Protein AF-A0A849QNK0-F1 (afdb_monomer)

pLDDT: mean 92.71, std 9.9, range [47.66, 98.88]

Nearest PDB structures (foldseek):
  3e7d-assembly1_A  TM=9.222E-01  e=6.771E-10  Brucella abortus
  4au1-assembly1_A  TM=9.101E-01  e=1.021E-09  Rhodobacter capsulatus SB 1003
  5n0g-assembly1_A-2  TM=9.129E-01  e=1.370E-09  Rhodobacter capsulatus SB 1003
  1f2v-assembly1_A  TM=9.068E-01  e=2.323E-09  Pseudomonas denitrificans (nom. rej.)
  1v9c-assembly1_B  TM=8.815E-01  e=4.431E-09  Thermus thermophilus

Sequence (193 aa):
MTTENTESKSLDELGNLVQFTTEIDLELVKACKDLGAHTQEAKAISMTSRNIARRIVGDDTLEDRVRQRCMIATGDPEVAKIMRFNNNPIDAGLEAIKNGAPIFVDINMVKVGISKKGHNCDVICVLDEDAGAKIAHEYGITRTSAGFLACRDRLDGAIIAIGNAPSAALTVCRLIEHGVRPALIVGTPVGFV

Foldseek 3Di:
DPPPPPVVVVVVVVVVVDDQPDDQDPVQQVVAPDPPQDDSSSSRVVSVLLVVLCVLQNDPDPLSVVLSVVCSVVVHSVSSVPDDDPDPQVVLVVVLQVVQAAEEELDVVVQVVDDPPPGNHHYHYLLVQPVVCPQCVVVVHDSSLSSCVSCLVRQAQHEYEYAADPSNVVSVVVSVVVPHHYSHYHDHHDDPD

Solvent-accessible surface area (backbone atoms only — not comparable to full-atom values): 10971 Å² total; per-residue (Å²): 143,74,73,76,68,61,60,54,56,53,52,59,60,46,52,80,72,64,71,84,92,65,80,75,47,66,66,43,34,72,69,47,80,57,94,83,42,85,47,64,60,47,15,17,52,54,37,52,53,48,54,53,31,34,73,76,67,41,74,89,47,76,64,32,56,50,31,34,51,52,18,65,76,70,75,37,74,65,56,43,72,71,63,83,84,66,89,62,44,65,62,38,38,52,52,29,45,75,72,37,32,44,33,41,19,49,42,63,72,56,47,72,66,56,72,72,77,93,54,77,44,51,73,43,40,25,47,71,68,36,68,80,38,56,60,12,63,76,70,74,48,54,52,41,33,29,5,48,63,67,43,49,94,66,37,58,48,12,35,39,40,31,63,51,49,50,65,33,54,57,43,51,51,53,42,39,78,73,67,47,49,53,45,28,74,46,82,56,46,58,76,95,113

Radius of gyration: 21.37 Å; Cα contacts (8 Å, |Δi|>4): 257; chains: 1; bounding box: 44×57×56 Å

Secondary structure (DSSP, 8-state):
--SHHHHHHHHHHHHTT---SS---HHHHHH---TT--SHHHHHHHHHHHHHHHHHH-SSSHHHHHHHHHHHHHT-THHHHH----SSHHHHHHHHHHTT--EEESSHHHHHHS--TT----EEEGGGTTTT-HHHHHHT--HHHHHHHHTGGG-TT-EEEESS-HHHHHHHHHHHHTT---SEEEE------

Structure (mmCIF, N/CA/C/O backbone):
data_AF-A0A849QNK0-F1
#
_entry.id   AF-A0A849QNK0-F1
#
loop_
_atom_site.group_PDB
_atom_site.id
_atom_site.type_symbol
_atom_site.label_atom_id
_atom_site.label_alt_id
_atom_site.label_comp_id
_atom_site.label_asym_id
_atom_site.label_entity_id
_atom_site.label_seq_id
_atom_site.pdbx_PDB_ins_code
_atom_site.Cartn_x
_atom_site.Cartn_y
_atom_site.Cartn_z
_atom_site.occupancy
_atom_site.B_iso_or_equiv
_atom_site.auth_seq_id
_atom_site.auth_comp_id
_atom_site.auth_asym_id
_atom_site.auth_atom_id
_atom_site.pdbx_PDB_model_num
ATOM 1 N N . MET A 1 1 ? 8.428 40.713 -30.992 1.00 47.66 1 MET A N 1
ATOM 2 C CA . MET A 1 1 ? 9.300 39.687 -31.603 1.00 47.66 1 MET A CA 1
ATOM 3 C C . MET A 1 1 ? 10.620 39.648 -30.837 1.00 47.66 1 MET A C 1
ATOM 5 O O . MET A 1 1 ? 11.528 40.360 -31.228 1.00 47.66 1 MET A O 1
ATOM 9 N N . THR A 1 2 ? 10.712 38.900 -29.730 1.00 50.97 2 THR A N 1
ATOM 10 C CA . THR A 1 2 ? 11.991 38.647 -29.009 1.00 50.97 2 THR A CA 1
ATOM 11 C C . THR A 1 2 ? 11.965 37.420 -28.077 1.00 50.97 2 THR A C 1
ATOM 13 O O . THR A 1 2 ? 12.972 37.136 -27.441 1.00 50.97 2 THR A O 1
ATOM 16 N N . THR A 1 3 ? 10.871 36.657 -27.979 1.00 54.59 3 THR A N 1
ATOM 17 C CA . THR A 1 3 ? 10.763 35.534 -27.023 1.00 54.59 3 THR A CA 1
ATOM 18 C C . THR A 1 3 ? 11.384 34.221 -27.511 1.00 54.59 3 THR A C 1
ATOM 20 O O . THR A 1 3 ? 11.744 33.393 -26.687 1.00 54.59 3 THR A O 1
ATOM 23 N N . GLU A 1 4 ? 11.581 34.036 -28.818 1.00 53.62 4 GLU A N 1
ATOM 24 C CA . GLU A 1 4 ? 12.046 32.752 -29.380 1.00 53.62 4 GLU A CA 1
ATOM 25 C C . GLU A 1 4 ? 13.551 32.480 -29.192 1.00 53.62 4 GLU A C 1
ATOM 27 O O . GLU A 1 4 ? 13.992 31.344 -29.332 1.00 53.62 4 GLU A O 1
ATOM 32 N N . ASN A 1 5 ? 14.358 33.491 -28.849 1.00 54.22 5 ASN A N 1
ATOM 33 C CA . ASN A 1 5 ? 15.824 33.364 -28.835 1.00 54.22 5 ASN A CA 1
ATOM 34 C C . ASN A 1 5 ? 16.422 33.067 -27.446 1.00 54.22 5 ASN A C 1
ATOM 36 O O . ASN A 1 5 ? 17.617 32.802 -27.326 1.00 54.22 5 ASN A O 1
ATOM 40 N N . THR A 1 6 ? 15.608 33.148 -26.390 1.00 56.12 6 THR A N 1
ATOM 41 C CA . THR A 1 6 ? 16.043 32.910 -25.002 1.00 56.12 6 THR A CA 1
ATOM 42 C C . THR A 1 6 ? 15.796 31.460 -24.572 1.00 56.12 6 THR A C 1
ATOM 44 O O . THR A 1 6 ? 16.593 30.914 -23.817 1.00 56.12 6 THR A O 1
ATOM 47 N N . GLU A 1 7 ? 14.735 30.819 -25.080 1.00 58.16 7 GLU A N 1
ATOM 48 C CA . GLU A 1 7 ? 14.421 29.401 -24.820 1.00 58.16 7 GLU A CA 1
ATOM 49 C C . GLU A 1 7 ? 15.304 28.430 -25.619 1.00 58.16 7 GLU A C 1
ATOM 51 O O . GLU A 1 7 ? 15.651 27.361 -25.125 1.00 58.16 7 GLU A O 1
ATOM 56 N N . SER A 1 8 ? 15.712 28.791 -26.839 1.00 58.50 8 SER A N 1
ATOM 57 C CA . SER A 1 8 ? 16.592 27.943 -27.656 1.00 58.50 8 SER A CA 1
ATOM 58 C C . SER A 1 8 ? 18.009 27.861 -27.079 1.00 58.50 8 SER A C 1
ATOM 60 O O . SER A 1 8 ? 18.572 26.775 -26.976 1.00 58.50 8 SER A O 1
ATOM 62 N N . LYS A 1 9 ? 18.554 28.993 -26.610 1.00 59.47 9 LYS A N 1
ATOM 63 C CA . LYS A 1 9 ? 19.862 29.048 -25.938 1.00 59.47 9 LYS A CA 1
ATOM 64 C C . LYS A 1 9 ? 19.909 28.224 -24.653 1.00 59.47 9 LYS A C 1
ATOM 66 O O . LYS A 1 9 ? 20.925 27.593 -24.384 1.00 59.47 9 LYS A O 1
ATOM 71 N N . SER A 1 10 ? 18.831 28.218 -23.870 1.00 68.62 10 SER A N 1
ATOM 72 C CA . SER A 1 10 ? 18.801 27.480 -22.606 1.00 68.62 10 SER A CA 1
ATOM 73 C C . SER A 1 10 ? 18.719 25.964 -22.812 1.00 68.62 10 SER A C 1
ATOM 75 O O . SER A 1 10 ? 19.318 25.218 -22.043 1.00 68.62 10 SER A O 1
ATOM 77 N N . LEU A 1 11 ? 18.039 25.492 -23.863 1.00 73.00 11 LEU A N 1
ATOM 78 C CA . LEU A 1 11 ? 17.990 24.067 -24.214 1.00 73.00 11 LEU A CA 1
ATOM 79 C C . LEU A 1 11 ? 19.335 23.539 -24.733 1.00 73.00 11 LEU A C 1
ATOM 81 O O . LEU A 1 11 ? 19.738 22.442 -24.347 1.00 73.00 11 LEU A O 1
ATOM 85 N N . ASP A 1 12 ? 20.050 24.322 -25.544 1.00 72.75 12 ASP A N 1
ATOM 86 C CA . ASP A 1 12 ? 21.388 23.955 -26.028 1.00 72.75 12 ASP A CA 1
ATOM 87 C C . ASP A 1 12 ? 22.412 23.880 -24.880 1.00 72.75 12 ASP A C 1
ATOM 89 O O . ASP A 1 12 ? 23.236 22.964 -24.831 1.00 72.75 12 ASP A O 1
ATOM 93 N N . GLU A 1 13 ? 22.336 24.793 -23.905 1.00 76.75 13 GLU A N 1
ATOM 94 C CA . GLU A 1 13 ? 23.173 24.751 -22.697 1.00 76.75 13 GLU A CA 1
ATOM 95 C C . GLU A 1 13 ? 22.859 23.531 -21.815 1.00 76.75 13 GLU A C 1
ATOM 97 O O . GLU A 1 13 ? 23.778 22.903 -21.282 1.00 76.75 13 GLU A O 1
ATOM 102 N N . LEU A 1 14 ? 21.580 23.146 -21.710 1.00 82.38 14 LEU A N 1
ATOM 103 C CA . LEU A 1 14 ? 21.158 21.927 -21.016 1.00 82.38 14 LEU A CA 1
ATOM 104 C C . LEU A 1 14 ? 21.646 20.659 -21.722 1.00 82.38 14 LEU A C 1
ATOM 106 O O . LEU A 1 14 ? 21.995 19.700 -21.040 1.00 82.38 14 LEU A O 1
ATOM 110 N N . GLY A 1 15 ? 21.715 20.646 -23.058 1.00 81.81 15 GLY A N 1
ATOM 111 C CA . GLY A 1 15 ? 22.166 19.492 -23.843 1.00 81.81 15 GLY A CA 1
ATOM 112 C C . GLY A 1 15 ? 23.553 18.982 -23.441 1.00 81.81 15 GLY A C 1
ATOM 113 O O . GLY A 1 15 ? 23.774 17.775 -23.403 1.00 81.81 15 GLY A O 1
ATOM 114 N N . ASN A 1 16 ? 24.451 19.881 -23.030 1.00 82.69 16 ASN A N 1
ATOM 115 C CA . ASN A 1 16 ? 25.789 19.524 -22.541 1.00 82.69 16 ASN A CA 1
ATOM 116 C C . ASN A 1 16 ? 25.779 18.809 -21.177 1.00 82.69 16 ASN A C 1
ATOM 118 O O . ASN A 1 16 ? 26.771 18.187 -20.803 1.00 82.69 16 ASN A O 1
ATOM 122 N N . LEU A 1 17 ? 24.679 18.913 -20.429 1.00 87.38 17 LEU A N 1
ATOM 123 C CA . LEU A 1 17 ? 24.464 18.240 -19.147 1.00 87.38 17 LEU A CA 1
ATOM 124 C C . LEU A 1 17 ? 23.632 16.956 -19.295 1.00 87.38 17 LEU A C 1
ATOM 126 O O . LEU A 1 17 ? 23.511 16.194 -18.336 1.00 87.38 17 LEU A O 1
ATOM 130 N N . VAL A 1 18 ? 23.037 16.713 -20.469 1.00 87.12 18 VAL A N 1
ATOM 131 C CA . VAL A 1 18 ? 22.220 15.524 -20.722 1.00 87.12 18 VAL A CA 1
ATOM 132 C C . VAL A 1 18 ? 23.130 14.347 -21.038 1.00 87.12 18 VAL A C 1
ATOM 134 O O . VAL A 1 18 ? 23.792 14.297 -22.072 1.00 87.12 18 VAL A O 1
ATOM 137 N N . GLN A 1 19 ? 23.106 13.354 -20.158 1.00 88.62 19 GLN A N 1
ATOM 138 C CA . GLN A 1 19 ? 23.772 12.080 -20.364 1.00 88.62 19 GLN A CA 1
ATOM 139 C C . GLN A 1 19 ? 22.799 10.954 -20.030 1.00 88.62 19 GLN A C 1
ATOM 141 O O . GLN A 1 19 ? 22.236 10.923 -18.936 1.00 88.62 19 GLN A O 1
ATOM 146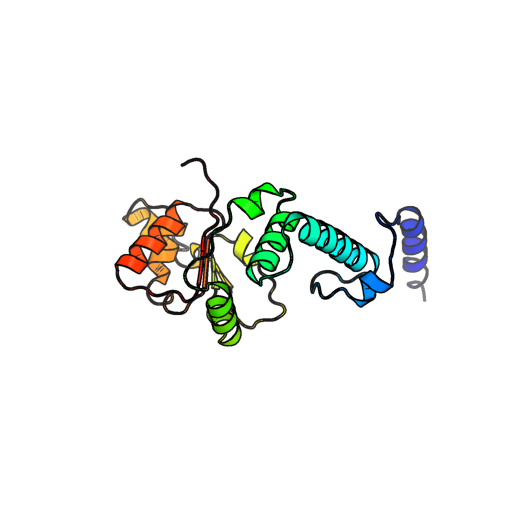 N N . PHE A 1 20 ? 22.629 10.011 -20.958 1.00 89.44 20 PHE A N 1
ATOM 147 C CA . PHE A 1 20 ? 21.896 8.788 -20.660 1.00 89.44 20 PHE A CA 1
ATOM 148 C C . PHE A 1 20 ? 22.663 7.949 -19.634 1.00 89.44 20 PHE A C 1
ATOM 150 O O . PHE A 1 20 ? 23.866 7.720 -19.744 1.00 89.44 20 PHE A O 1
ATOM 157 N N . THR A 1 21 ? 21.932 7.471 -18.641 1.00 90.25 21 THR A N 1
ATOM 158 C CA . THR A 1 21 ? 22.390 6.612 -17.546 1.00 90.25 21 THR A CA 1
ATOM 159 C C . THR A 1 21 ? 22.319 5.126 -17.895 1.00 90.25 21 THR A C 1
ATOM 161 O O . THR A 1 21 ? 22.834 4.286 -17.158 1.00 90.25 21 THR A O 1
ATOM 164 N N . THR A 1 22 ? 21.688 4.782 -19.020 1.00 89.44 22 THR A N 1
ATOM 165 C CA . THR A 1 22 ? 21.589 3.413 -19.524 1.00 89.44 22 THR A CA 1
ATOM 166 C C . THR A 1 22 ? 21.553 3.377 -21.050 1.00 89.44 22 THR A C 1
ATOM 168 O O . THR A 1 22 ? 21.223 4.368 -21.702 1.00 89.44 22 THR A O 1
ATOM 171 N N . GLU A 1 23 ? 21.859 2.217 -21.625 1.00 90.56 23 GLU A N 1
ATOM 172 C CA . GLU A 1 23 ? 21.675 1.975 -23.053 1.00 90.56 23 GLU A CA 1
ATOM 173 C C . GLU A 1 23 ? 20.182 1.875 -23.396 1.00 90.56 23 GLU A C 1
ATOM 175 O O . GLU A 1 23 ? 19.394 1.230 -22.697 1.00 90.56 23 GLU A O 1
ATOM 180 N N . ILE A 1 24 ? 19.781 2.512 -24.498 1.00 92.06 24 ILE A N 1
ATOM 181 C CA . ILE A 1 24 ? 18.390 2.499 -24.954 1.00 92.06 24 ILE A CA 1
ATOM 182 C C . ILE A 1 24 ? 18.179 1.320 -25.903 1.00 92.06 24 ILE A C 1
ATOM 184 O O . ILE A 1 24 ? 18.418 1.413 -27.106 1.00 92.06 24 ILE A O 1
ATOM 188 N N . ASP A 1 25 ? 17.656 0.224 -25.363 1.00 90.75 25 ASP A N 1
ATOM 189 C CA . ASP A 1 25 ? 17.118 -0.877 -26.161 1.00 90.75 25 ASP A CA 1
ATOM 190 C C . ASP A 1 25 ? 15.684 -0.547 -26.615 1.00 90.75 25 ASP A C 1
ATOM 192 O O . ASP A 1 25 ? 14.738 -0.509 -25.819 1.00 90.75 25 ASP A O 1
ATOM 196 N N . LEU A 1 26 ? 15.510 -0.306 -27.916 1.00 91.31 26 LEU A N 1
ATOM 197 C CA . LEU A 1 26 ? 14.223 0.074 -28.502 1.00 91.31 26 LEU A CA 1
ATOM 198 C C . LEU A 1 26 ? 13.155 -1.023 -28.409 1.00 91.31 26 LEU A C 1
ATOM 200 O O . LEU A 1 26 ? 11.966 -0.697 -28.357 1.00 91.31 26 LEU A O 1
ATOM 204 N N . GLU A 1 27 ? 13.536 -2.298 -28.365 1.00 91.25 27 GLU A N 1
ATOM 205 C CA . GLU A 1 27 ? 12.581 -3.393 -28.188 1.00 91.25 27 GLU A CA 1
ATOM 206 C C . GLU A 1 27 ? 12.054 -3.414 -26.750 1.00 91.25 27 GLU A C 1
ATOM 208 O O . GLU A 1 27 ? 10.842 -3.521 -26.533 1.00 91.25 27 GLU A O 1
ATOM 213 N N . LEU A 1 28 ? 12.922 -3.171 -25.760 1.00 88.75 28 LEU A N 1
ATOM 214 C CA . LEU A 1 28 ? 12.482 -2.973 -24.376 1.00 88.75 28 LEU A CA 1
ATOM 215 C C . LEU A 1 28 ? 11.578 -1.744 -24.242 1.00 88.75 28 LEU A C 1
ATOM 217 O O . LEU A 1 28 ? 10.530 -1.814 -23.595 1.00 88.75 28 LEU A O 1
ATOM 221 N N . VAL A 1 29 ? 11.925 -0.630 -24.892 1.00 90.75 29 VAL A N 1
ATOM 222 C CA . VAL A 1 29 ? 11.102 0.590 -24.873 1.00 90.75 29 VAL A CA 1
ATOM 223 C C . VAL A 1 29 ? 9.687 0.321 -25.388 1.00 90.75 29 VAL A C 1
ATOM 225 O O . VAL A 1 29 ? 8.719 0.766 -24.764 1.00 90.75 29 VAL A O 1
ATOM 228 N N . LYS A 1 30 ? 9.549 -0.419 -26.495 1.00 91.69 30 LYS A N 1
ATOM 229 C CA . LYS A 1 30 ? 8.244 -0.794 -27.068 1.00 91.69 30 LYS A CA 1
ATOM 230 C C . LYS A 1 30 ? 7.460 -1.743 -26.159 1.00 91.69 30 LYS A C 1
ATOM 232 O O . LYS A 1 30 ? 6.242 -1.620 -26.061 1.00 91.69 30 LYS A O 1
ATOM 237 N N . ALA A 1 31 ? 8.139 -2.668 -25.482 1.00 90.25 31 ALA A N 1
ATOM 238 C CA . ALA A 1 31 ? 7.506 -3.644 -24.595 1.00 90.25 31 ALA A CA 1
ATOM 239 C C . ALA A 1 31 ? 7.060 -3.062 -23.237 1.00 90.25 31 ALA A C 1
ATOM 241 O O . ALA A 1 31 ? 6.298 -3.705 -22.507 1.00 90.25 31 ALA A O 1
ATOM 242 N N . CYS A 1 32 ? 7.528 -1.865 -22.870 1.00 90.56 32 CYS A N 1
ATOM 243 C CA . CYS A 1 32 ? 7.272 -1.277 -21.560 1.00 90.56 32 CYS A CA 1
ATOM 244 C C . CYS A 1 32 ? 5.802 -0.869 -21.363 1.00 90.56 32 CYS A C 1
ATOM 246 O O . CYS A 1 32 ? 5.254 -0.050 -22.099 1.00 90.56 32 CYS A O 1
ATOM 248 N N . LYS A 1 33 ? 5.183 -1.402 -20.300 1.00 87.62 33 LYS A N 1
ATOM 249 C CA . LYS A 1 33 ? 3.809 -1.084 -19.863 1.00 87.62 33 LYS A CA 1
ATOM 250 C C . LYS A 1 33 ? 3.759 -0.295 -18.547 1.00 87.62 33 LYS A C 1
ATOM 252 O O . LYS A 1 33 ? 2.71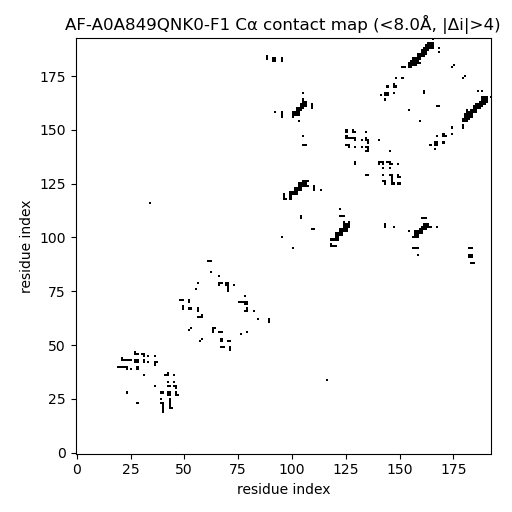1 -0.224 -17.913 1.00 87.62 33 LYS A O 1
ATOM 257 N N . ASP A 1 34 ? 4.891 0.238 -18.090 1.00 86.50 34 ASP A N 1
ATOM 258 C CA . ASP A 1 34 ? 4.942 1.015 -16.852 1.00 86.50 34 ASP A CA 1
ATOM 259 C C . ASP A 1 34 ? 4.299 2.393 -17.058 1.00 86.50 34 ASP A C 1
ATOM 261 O O . ASP A 1 34 ? 4.788 3.211 -17.835 1.00 86.50 34 ASP A O 1
ATOM 265 N N . LEU A 1 35 ? 3.197 2.648 -16.350 1.00 83.56 35 LEU A N 1
ATOM 266 C CA . LEU A 1 35 ? 2.415 3.882 -16.465 1.00 83.56 35 LEU A CA 1
ATOM 267 C C . LEU A 1 35 ? 3.172 5.138 -15.998 1.00 83.56 35 LEU A C 1
ATOM 269 O O . LEU A 1 35 ? 2.730 6.249 -16.309 1.00 83.56 35 LEU A O 1
ATOM 273 N N . GLY A 1 36 ? 4.269 4.974 -15.248 1.00 84.75 36 GLY A N 1
ATOM 274 C CA . GLY A 1 36 ? 5.141 6.064 -14.805 1.00 84.75 36 GLY A CA 1
ATOM 275 C C . GLY A 1 36 ? 6.341 6.331 -15.721 1.00 84.75 36 GLY A C 1
ATOM 276 O O . GLY A 1 36 ? 6.982 7.370 -15.591 1.00 84.75 36 GLY A O 1
ATOM 277 N N . ALA A 1 37 ? 6.656 5.431 -16.660 1.00 90.62 37 ALA A N 1
ATOM 278 C CA . ALA A 1 37 ? 7.812 5.571 -17.545 1.00 90.62 37 ALA A CA 1
ATOM 279 C C . ALA A 1 37 ? 7.436 6.316 -18.839 1.00 90.62 37 ALA A C 1
ATOM 281 O O . ALA A 1 37 ? 6.905 5.735 -19.790 1.00 90.62 37 ALA A O 1
ATOM 282 N N . HIS A 1 38 ? 7.711 7.622 -18.881 1.00 91.06 38 HIS A N 1
ATOM 283 C CA . HIS A 1 38 ? 7.264 8.495 -19.975 1.00 91.06 38 HIS A CA 1
ATOM 284 C C . HIS A 1 38 ? 8.293 8.705 -21.095 1.00 91.06 38 HIS A C 1
ATOM 286 O O . HIS A 1 38 ? 7.898 8.936 -22.237 1.00 91.06 38 HIS A O 1
ATOM 292 N N . THR A 1 39 ? 9.589 8.569 -20.812 1.00 93.88 39 THR A N 1
ATOM 293 C CA . THR A 1 39 ? 10.674 8.752 -21.794 1.00 93.88 39 THR A CA 1
ATOM 294 C C . THR A 1 39 ? 11.226 7.414 -22.289 1.00 93.88 39 THR A C 1
ATOM 296 O O . THR A 1 39 ? 10.968 6.368 -21.690 1.00 93.88 39 THR A O 1
ATOM 299 N N . GLN A 1 40 ? 11.984 7.424 -23.392 1.00 93.88 40 GLN A N 1
ATOM 300 C CA . GLN A 1 40 ? 12.652 6.215 -23.896 1.00 93.88 40 GLN A CA 1
ATOM 301 C C . GLN A 1 40 ? 13.610 5.637 -22.850 1.00 93.88 40 GLN A C 1
ATOM 303 O O . GLN A 1 40 ? 13.509 4.460 -22.520 1.00 93.88 40 GLN A O 1
ATOM 308 N N . GLU A 1 41 ? 14.460 6.478 -22.259 1.00 94.75 41 GLU A N 1
ATOM 309 C CA . GLU A 1 41 ? 15.371 6.059 -21.195 1.00 94.75 41 GLU A CA 1
ATOM 310 C C . GLU A 1 41 ? 14.612 5.495 -19.984 1.00 94.75 41 GLU A C 1
ATOM 312 O O . GLU A 1 41 ? 14.903 4.388 -19.544 1.00 94.75 41 GLU A O 1
ATOM 317 N N . ALA A 1 42 ? 13.567 6.175 -19.493 1.00 93.88 42 ALA A N 1
ATOM 318 C CA . ALA A 1 42 ? 12.787 5.677 -18.356 1.00 93.88 42 ALA A CA 1
ATOM 319 C C . ALA A 1 42 ? 12.138 4.314 -18.647 1.00 93.88 42 ALA A C 1
ATOM 321 O O . ALA A 1 42 ? 12.056 3.452 -17.768 1.00 93.88 42 ALA A O 1
ATOM 322 N N . LYS A 1 43 ? 11.679 4.097 -19.887 1.00 95.56 43 LYS A N 1
ATOM 323 C CA . LYS A 1 43 ? 11.115 2.812 -20.318 1.00 95.56 43 LYS A CA 1
ATOM 324 C C . LYS A 1 43 ? 12.181 1.723 -20.387 1.00 95.56 43 LYS A C 1
ATOM 326 O O . LYS A 1 43 ? 11.908 0.619 -19.917 1.00 95.56 43 LYS A O 1
ATOM 331 N N . ALA A 1 44 ? 13.364 2.038 -20.916 1.00 94.94 44 ALA A N 1
ATOM 332 C CA . ALA A 1 44 ? 14.506 1.131 -20.937 1.00 94.94 44 ALA A CA 1
ATOM 333 C C . ALA A 1 44 ? 14.913 0.739 -19.506 1.00 94.94 44 ALA A C 1
ATOM 335 O O . ALA A 1 44 ? 14.918 -0.446 -19.189 1.00 94.94 44 ALA A O 1
ATOM 336 N N . ILE A 1 45 ? 15.104 1.711 -18.604 1.00 94.12 45 ILE A N 1
ATOM 337 C CA . ILE A 1 45 ? 15.425 1.474 -17.185 1.00 94.12 45 ILE A CA 1
ATOM 338 C C . ILE A 1 45 ? 14.364 0.592 -16.517 1.00 94.12 45 ILE A C 1
ATOM 340 O O . ILE A 1 45 ? 14.697 -0.429 -15.919 1.00 94.12 45 ILE A O 1
ATOM 344 N N . SER A 1 46 ? 13.077 0.943 -16.639 1.00 94.69 46 SER A N 1
ATOM 345 C CA . SER A 1 46 ? 11.979 0.173 -16.030 1.00 94.69 46 SER A CA 1
ATOM 346 C C . SER A 1 46 ? 11.982 -1.286 -16.496 1.00 94.69 46 SER A C 1
ATOM 348 O O . SER A 1 46 ? 11.802 -2.204 -15.692 1.00 94.69 46 SER A O 1
ATOM 350 N N . MET A 1 47 ? 12.216 -1.521 -17.788 1.00 94.62 47 MET A N 1
ATOM 351 C CA . MET A 1 47 ? 12.264 -2.868 -18.350 1.00 94.62 47 MET A CA 1
ATOM 352 C C . MET A 1 47 ? 13.520 -3.636 -17.954 1.00 94.62 47 MET A C 1
ATOM 354 O O . MET A 1 47 ? 13.406 -4.811 -17.608 1.00 94.62 47 MET A O 1
ATOM 358 N N . THR A 1 48 ? 14.683 -2.991 -17.935 1.00 93.81 48 THR A N 1
ATOM 359 C CA . THR A 1 48 ? 15.932 -3.591 -17.455 1.00 93.81 48 THR A CA 1
ATOM 360 C C . THR A 1 48 ? 15.790 -4.029 -15.999 1.00 93.81 48 THR A C 1
ATOM 362 O O . THR A 1 48 ? 16.004 -5.204 -15.691 1.00 93.81 48 THR A O 1
ATOM 365 N N . SER A 1 49 ? 15.311 -3.146 -15.118 1.00 94.38 49 SER A N 1
ATOM 366 C CA . SER A 1 49 ? 15.051 -3.470 -13.710 1.00 94.38 49 SER A CA 1
ATOM 367 C C . SER A 1 49 ? 14.032 -4.601 -13.554 1.00 94.38 49 SER A C 1
ATOM 369 O O . SER A 1 49 ? 14.242 -5.520 -12.765 1.00 94.38 49 SER A O 1
ATOM 371 N N . ARG A 1 50 ? 12.950 -4.596 -14.345 1.00 94.25 50 ARG A N 1
ATOM 372 C CA . ARG A 1 50 ? 11.947 -5.675 -14.340 1.00 94.25 50 ARG A CA 1
ATOM 373 C C . ARG A 1 50 ? 12.535 -7.010 -14.795 1.00 94.25 50 ARG A C 1
ATOM 375 O O . ARG A 1 50 ? 12.225 -8.037 -14.203 1.00 94.25 50 ARG A O 1
ATOM 382 N N . ASN A 1 51 ? 13.392 -7.020 -15.810 1.00 94.88 51 ASN A N 1
ATOM 383 C CA . ASN A 1 51 ? 14.041 -8.242 -16.284 1.00 94.88 51 ASN A CA 1
ATOM 384 C C . ASN A 1 51 ? 15.004 -8.820 -15.239 1.00 94.88 51 ASN A C 1
ATOM 386 O O . ASN A 1 51 ? 15.037 -10.035 -15.056 1.00 94.88 51 ASN A O 1
ATOM 390 N N . ILE A 1 52 ? 15.739 -7.969 -14.518 1.00 95.19 52 ILE A N 1
ATOM 391 C CA . ILE A 1 52 ? 16.555 -8.398 -13.373 1.00 95.19 52 ILE A CA 1
ATOM 392 C C . ILE A 1 52 ? 15.654 -8.990 -12.283 1.00 95.19 52 ILE A C 1
ATOM 394 O O . ILE A 1 52 ? 15.910 -10.096 -11.812 1.00 95.19 52 ILE A O 1
ATOM 398 N N . ALA A 1 53 ? 14.557 -8.310 -11.943 1.00 96.38 53 ALA A N 1
ATOM 399 C CA . ALA A 1 53 ? 13.616 -8.781 -10.934 1.00 96.38 53 ALA A CA 1
ATOM 400 C C . ALA A 1 53 ? 13.019 -10.153 -11.257 1.00 96.38 53 ALA A C 1
ATOM 402 O O . ALA A 1 53 ? 12.992 -11.023 -10.392 1.00 96.38 53 ALA A O 1
ATOM 403 N N . ARG A 1 54 ? 12.623 -10.381 -12.511 1.00 96.38 54 ARG A N 1
ATOM 404 C CA . ARG A 1 54 ? 12.121 -11.677 -12.988 1.00 96.38 54 ARG A CA 1
ATOM 405 C C . ARG A 1 54 ? 13.132 -12.804 -12.838 1.00 96.38 54 ARG A C 1
ATOM 407 O O . ARG A 1 54 ? 12.751 -13.911 -12.489 1.00 96.38 54 ARG A O 1
ATOM 414 N N . ARG A 1 55 ? 14.417 -12.536 -13.084 1.00 97.19 55 ARG A N 1
ATOM 415 C CA . ARG A 1 55 ? 15.478 -13.546 -12.923 1.00 97.19 55 ARG A CA 1
ATOM 416 C C . ARG A 1 55 ? 15.691 -13.939 -11.461 1.00 97.19 55 ARG A C 1
ATOM 418 O O . ARG A 1 55 ? 16.071 -15.073 -11.204 1.00 97.19 55 ARG A O 1
ATOM 425 N N . ILE A 1 56 ? 15.477 -13.009 -10.530 1.00 96.56 56 ILE A N 1
ATOM 426 C CA . ILE A 1 56 ? 15.677 -13.233 -9.091 1.00 96.56 56 ILE A CA 1
ATOM 427 C C . ILE A 1 56 ? 14.442 -13.876 -8.450 1.00 96.56 56 ILE A C 1
ATOM 429 O O . ILE A 1 56 ? 14.577 -14.792 -7.645 1.00 96.56 56 ILE A O 1
ATOM 433 N N . VAL A 1 57 ? 13.249 -13.383 -8.787 1.00 97.06 57 VAL A N 1
ATOM 434 C CA . VAL A 1 57 ? 11.987 -13.759 -8.129 1.00 97.06 57 VAL A CA 1
ATOM 435 C C . VAL A 1 57 ? 11.244 -14.877 -8.872 1.00 97.06 57 VAL A C 1
ATOM 437 O O . VAL A 1 57 ? 10.551 -15.658 -8.232 1.00 97.06 57 VAL A O 1
ATOM 440 N N . GLY A 1 58 ? 11.383 -14.968 -10.197 1.00 96.31 58 GLY A N 1
ATOM 441 C CA . GLY A 1 58 ? 10.461 -15.701 -11.076 1.00 96.31 58 GLY A CA 1
ATOM 442 C C . GLY A 1 58 ? 9.380 -14.784 -11.662 1.00 96.31 58 GLY A C 1
ATOM 443 O O . GLY A 1 58 ? 9.295 -13.615 -11.285 1.00 96.31 58 GLY A O 1
ATOM 444 N N . ASP A 1 59 ? 8.577 -15.284 -12.608 1.00 95.88 59 ASP A N 1
ATOM 445 C CA . ASP A 1 59 ? 7.466 -14.545 -13.254 1.00 95.88 59 ASP A CA 1
ATOM 446 C C . ASP A 1 59 ? 6.249 -15.449 -13.534 1.00 95.88 59 ASP A C 1
ATOM 448 O O . ASP A 1 59 ? 5.491 -15.202 -14.471 1.00 95.88 59 ASP A O 1
ATOM 452 N N . ASP A 1 60 ? 6.081 -16.516 -12.748 1.00 95.38 60 ASP A N 1
ATOM 453 C CA . ASP A 1 60 ? 5.084 -17.559 -13.016 1.00 95.38 60 ASP A CA 1
ATOM 454 C C . ASP A 1 60 ? 3.696 -17.183 -12.483 1.00 95.38 60 ASP A C 1
ATOM 456 O O . ASP A 1 60 ? 2.670 -17.580 -13.040 1.00 95.38 60 ASP A O 1
ATOM 460 N N . THR A 1 61 ? 3.646 -16.394 -11.407 1.00 96.06 61 THR A N 1
ATOM 461 C CA . THR A 1 61 ? 2.403 -16.033 -10.718 1.00 96.06 61 THR A CA 1
ATOM 462 C C . THR A 1 61 ? 2.179 -14.523 -10.652 1.00 96.06 61 THR A C 1
ATOM 464 O O . THR A 1 61 ? 3.096 -13.706 -10.774 1.00 96.06 61 THR A O 1
ATOM 467 N N . LEU A 1 62 ? 0.930 -14.109 -10.406 1.00 95.81 62 LEU A N 1
ATOM 468 C CA . LEU A 1 62 ? 0.639 -12.697 -10.141 1.00 95.81 62 LEU A CA 1
ATOM 469 C C . LEU A 1 62 ? 1.288 -12.206 -8.837 1.00 95.81 62 LEU A C 1
ATOM 471 O O . LEU A 1 62 ? 1.640 -11.030 -8.742 1.00 95.81 62 LEU A O 1
ATOM 475 N N . GLU A 1 63 ? 1.486 -13.092 -7.860 1.00 97.50 63 GLU A N 1
ATOM 476 C CA . GLU A 1 63 ? 2.222 -12.769 -6.637 1.00 97.50 63 GLU A CA 1
ATOM 477 C C . GLU A 1 63 ? 3.689 -12.443 -6.930 1.00 97.50 63 GLU A C 1
ATOM 479 O O . GLU A 1 63 ? 4.227 -11.502 -6.348 1.00 97.50 63 GLU A O 1
ATOM 484 N N . ASP A 1 64 ? 4.324 -13.140 -7.879 1.00 97.19 64 ASP A N 1
ATOM 485 C CA . ASP A 1 64 ? 5.707 -12.848 -8.279 1.00 97.19 64 ASP A CA 1
ATOM 486 C C . ASP A 1 64 ? 5.827 -11.444 -8.851 1.00 97.19 64 ASP A C 1
ATOM 488 O O . ASP A 1 64 ? 6.764 -10.719 -8.529 1.00 97.19 64 ASP A O 1
ATOM 492 N N . ARG A 1 65 ? 4.825 -10.988 -9.604 1.00 95.81 65 ARG A N 1
ATOM 493 C CA . ARG A 1 65 ? 4.787 -9.608 -10.106 1.00 95.81 65 ARG A CA 1
ATOM 494 C C . ARG A 1 65 ? 4.697 -8.579 -8.975 1.00 95.81 65 ARG A C 1
ATOM 496 O O . ARG A 1 65 ? 5.292 -7.505 -9.090 1.00 95.81 65 ARG A O 1
ATOM 503 N N . VAL A 1 66 ? 3.994 -8.892 -7.884 1.00 97.31 66 VAL A N 1
ATOM 504 C CA . VAL A 1 66 ? 3.965 -8.043 -6.679 1.00 97.31 66 VAL A CA 1
ATOM 505 C C . VAL A 1 66 ? 5.322 -8.067 -5.975 1.00 97.31 66 VAL A C 1
ATOM 507 O O . VAL A 1 66 ? 5.881 -7.000 -5.719 1.00 97.31 66 VAL A O 1
ATOM 510 N N . ARG A 1 67 ? 5.901 -9.255 -5.751 1.00 98.06 67 ARG A N 1
ATOM 511 C CA . ARG A 1 67 ? 7.241 -9.429 -5.162 1.00 98.06 67 ARG A CA 1
ATOM 512 C C . ARG A 1 67 ? 8.309 -8.655 -5.936 1.00 98.06 67 ARG A C 1
ATOM 514 O O . ARG A 1 67 ? 9.064 -7.894 -5.337 1.00 98.06 67 ARG A O 1
ATOM 521 N N . GLN A 1 68 ? 8.322 -8.772 -7.265 1.00 97.50 68 GLN A N 1
ATOM 522 C CA . GLN A 1 68 ? 9.207 -8.019 -8.155 1.00 97.50 68 GLN A CA 1
ATOM 523 C C . GLN A 1 68 ? 9.045 -6.504 -7.962 1.00 97.50 68 GLN A C 1
ATOM 525 O O . GLN A 1 68 ? 10.041 -5.791 -7.850 1.00 97.50 68 GLN A O 1
ATOM 530 N N . ARG A 1 69 ? 7.805 -5.988 -7.924 1.00 96.06 69 ARG A N 1
ATOM 531 C CA . ARG A 1 69 ? 7.558 -4.543 -7.779 1.00 96.06 69 ARG A CA 1
ATOM 532 C C . ARG A 1 69 ? 8.029 -4.023 -6.425 1.00 96.06 69 ARG A C 1
ATOM 534 O O . ARG A 1 69 ? 8.632 -2.954 -6.388 1.00 96.06 69 ARG A O 1
ATOM 541 N N . CYS A 1 70 ? 7.780 -4.767 -5.349 1.00 97.00 70 CYS A N 1
ATOM 542 C CA . CYS A 1 70 ? 8.256 -4.419 -4.013 1.00 97.00 70 CYS A CA 1
ATOM 543 C C . CYS A 1 70 ? 9.786 -4.451 -3.941 1.00 97.00 70 CYS A C 1
ATOM 545 O O . CYS A 1 70 ? 10.374 -3.477 -3.490 1.00 97.00 70 CYS A O 1
ATOM 547 N N . MET A 1 71 ? 10.426 -5.490 -4.483 1.00 97.00 71 MET A N 1
ATOM 548 C CA . MET A 1 71 ? 11.886 -5.588 -4.556 1.00 97.00 71 MET A CA 1
ATOM 549 C C . MET A 1 71 ? 12.516 -4.416 -5.321 1.00 97.00 71 MET A C 1
ATOM 551 O O . MET A 1 71 ? 13.503 -3.843 -4.874 1.00 97.00 71 MET A O 1
ATOM 555 N N . ILE A 1 72 ? 11.947 -4.030 -6.469 1.00 96.44 72 ILE A N 1
ATOM 556 C CA . ILE A 1 72 ? 12.430 -2.875 -7.243 1.00 96.44 72 ILE A CA 1
ATOM 557 C C . ILE A 1 72 ? 12.281 -1.579 -6.438 1.00 96.44 72 ILE A C 1
ATOM 559 O O . ILE A 1 72 ? 13.164 -0.730 -6.486 1.00 96.44 72 ILE A O 1
ATOM 563 N N . ALA A 1 73 ? 11.170 -1.419 -5.715 1.00 95.38 73 ALA A N 1
ATOM 564 C CA . ALA A 1 73 ? 10.909 -0.219 -4.928 1.00 95.38 73 ALA A CA 1
ATOM 565 C C . ALA A 1 73 ? 11.851 -0.082 -3.721 1.00 95.38 73 ALA A C 1
ATOM 567 O O . ALA A 1 73 ? 12.190 1.038 -3.350 1.00 95.38 73 ALA A O 1
ATOM 568 N N . THR A 1 74 ? 12.270 -1.195 -3.116 1.00 96.12 74 THR A N 1
ATOM 569 C CA . THR A 1 74 ? 13.177 -1.195 -1.957 1.00 96.12 74 THR A CA 1
ATOM 570 C C . THR A 1 74 ? 14.650 -1.308 -2.339 1.00 96.12 74 THR A C 1
ATOM 572 O O . THR A 1 74 ? 15.508 -0.943 -1.541 1.00 96.12 74 THR A O 1
ATOM 575 N N . GLY A 1 75 ? 14.956 -1.822 -3.532 1.00 96.88 75 GLY A N 1
ATOM 576 C CA . GLY A 1 75 ? 16.315 -2.200 -3.917 1.00 96.88 75 GLY A CA 1
ATOM 577 C C . GLY A 1 75 ? 16.847 -3.428 -3.166 1.00 96.88 75 GLY A C 1
ATOM 578 O O . GLY A 1 75 ? 18.050 -3.670 -3.195 1.00 96.88 75 GLY A O 1
ATOM 579 N N . ASP A 1 76 ? 15.977 -4.197 -2.501 1.00 96.81 76 ASP A N 1
ATOM 580 C CA . ASP A 1 76 ? 16.357 -5.311 -1.625 1.00 96.81 76 ASP A CA 1
ATOM 581 C C . ASP A 1 76 ? 15.665 -6.630 -2.036 1.00 96.81 76 ASP A C 1
ATOM 583 O O . ASP A 1 76 ? 14.451 -6.775 -1.836 1.00 96.81 76 ASP A O 1
ATOM 587 N N . PRO A 1 77 ? 16.416 -7.613 -2.581 1.00 95.50 77 PRO A N 1
ATOM 588 C CA . PRO A 1 77 ? 15.924 -8.955 -2.906 1.00 95.50 77 PRO A CA 1
ATOM 589 C C . PRO A 1 77 ? 15.309 -9.733 -1.742 1.00 95.50 77 PRO A C 1
ATOM 591 O O . PRO A 1 77 ? 14.430 -10.569 -1.972 1.00 95.50 77 PRO A O 1
ATOM 594 N N . GLU A 1 78 ? 15.728 -9.481 -0.502 1.00 96.75 78 GLU A N 1
ATOM 595 C CA . GLU A 1 78 ? 15.216 -10.214 0.659 1.00 96.75 78 GLU A CA 1
ATOM 596 C C . GLU A 1 78 ? 13.742 -9.891 0.931 1.00 96.75 78 GLU A C 1
ATOM 598 O O . GLU A 1 78 ? 12.999 -10.756 1.405 1.00 96.75 78 GLU A O 1
ATOM 603 N N . VAL A 1 79 ? 13.273 -8.703 0.526 1.00 95.88 79 VAL A N 1
ATOM 604 C CA . VAL A 1 79 ? 11.862 -8.307 0.645 1.00 95.88 79 VAL A CA 1
ATOM 605 C C . VAL A 1 79 ? 10.947 -9.316 -0.044 1.00 95.88 79 VAL A C 1
ATOM 607 O O . VAL A 1 79 ? 9.942 -9.717 0.538 1.00 95.88 79 VAL A O 1
ATOM 610 N N . ALA A 1 80 ? 11.311 -9.805 -1.234 1.00 96.31 80 ALA A N 1
ATOM 611 C CA . ALA A 1 80 ? 10.508 -10.785 -1.969 1.00 96.31 80 ALA A CA 1
ATOM 612 C C . ALA A 1 80 ? 10.313 -12.100 -1.190 1.00 96.31 80 ALA A C 1
ATOM 614 O O . ALA A 1 80 ? 9.253 -12.724 -1.286 1.00 96.31 80 ALA A O 1
ATOM 615 N N . LYS A 1 81 ? 11.307 -12.505 -0.387 1.00 95.56 81 LYS A N 1
ATOM 616 C CA . LYS A 1 81 ? 11.306 -13.769 0.369 1.00 95.56 81 LYS A CA 1
ATOM 617 C C . LYS A 1 81 ? 10.444 -13.714 1.628 1.00 95.56 81 LYS A C 1
ATOM 619 O O . LYS A 1 81 ? 9.934 -14.745 2.077 1.00 95.56 81 LYS A O 1
ATOM 624 N N . ILE A 1 82 ? 10.272 -12.529 2.209 1.00 96.38 82 ILE A N 1
ATOM 625 C CA . ILE A 1 82 ? 9.481 -12.342 3.434 1.00 96.38 82 ILE A CA 1
ATOM 626 C C . ILE A 1 82 ? 8.006 -12.041 3.154 1.00 96.38 82 ILE A C 1
ATOM 628 O O . ILE A 1 82 ? 7.190 -12.138 4.068 1.00 96.38 82 ILE A O 1
ATOM 632 N N . MET A 1 83 ? 7.629 -11.741 1.904 1.00 97.44 83 MET A N 1
ATOM 633 C CA . MET A 1 83 ? 6.223 -11.520 1.557 1.00 97.44 83 MET A CA 1
ATOM 634 C C . MET A 1 83 ? 5.398 -12.792 1.765 1.00 97.44 83 MET A C 1
ATOM 636 O O . MET A 1 83 ? 5.824 -13.910 1.451 1.00 97.44 83 MET A O 1
ATOM 640 N N . ARG A 1 84 ? 4.190 -12.615 2.292 1.00 97.69 84 ARG A N 1
ATOM 641 C CA . ARG A 1 84 ? 3.201 -13.674 2.483 1.00 97.69 84 ARG A CA 1
ATOM 642 C C . ARG A 1 84 ? 1.887 -13.221 1.873 1.00 97.69 84 ARG A C 1
ATOM 644 O O . ARG A 1 84 ? 1.482 -12.075 2.045 1.00 97.69 84 ARG A O 1
ATOM 651 N N . PHE A 1 85 ? 1.241 -14.141 1.177 1.00 98.06 85 PHE A N 1
ATOM 652 C CA . PHE A 1 85 ? -0.045 -13.944 0.530 1.00 98.06 85 PHE A CA 1
ATOM 653 C C . PHE A 1 85 ? -0.982 -15.010 1.083 1.00 98.06 85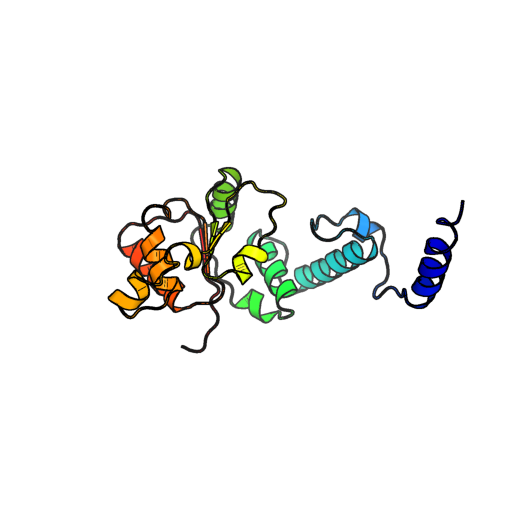 PHE A C 1
ATOM 655 O O . PHE A 1 85 ? -0.578 -16.159 1.259 1.00 98.06 85 PHE A O 1
ATOM 662 N N . ASN A 1 86 ? -2.203 -14.620 1.436 1.00 97.25 86 ASN A N 1
ATOM 663 C CA . ASN A 1 86 ? -3.171 -15.528 2.033 1.00 97.25 86 ASN A CA 1
ATOM 664 C C . ASN A 1 86 ? -4.571 -15.222 1.503 1.00 97.25 86 ASN A C 1
ATOM 666 O O . ASN A 1 86 ? -4.898 -14.054 1.298 1.00 97.25 86 ASN A O 1
ATOM 670 N N . ASN A 1 87 ? -5.390 -16.259 1.324 1.00 95.75 87 ASN A N 1
ATOM 671 C CA . ASN A 1 87 ? -6.772 -16.156 0.840 1.00 95.75 87 ASN A CA 1
ATOM 672 C C . ASN A 1 87 ? -6.921 -15.485 -0.544 1.00 95.75 87 ASN A C 1
ATOM 674 O O . ASN A 1 87 ? -7.841 -14.699 -0.746 1.00 95.75 87 ASN A O 1
ATOM 678 N N . ASN A 1 88 ? -6.031 -15.788 -1.496 1.00 96.56 88 ASN A N 1
ATOM 679 C CA . ASN A 1 88 ? -6.062 -15.260 -2.874 1.00 96.56 88 ASN A CA 1
ATOM 680 C C . ASN A 1 88 ? -6.168 -13.718 -2.943 1.00 96.56 88 ASN A C 1
ATOM 682 O O . ASN A 1 88 ? -7.082 -13.172 -3.569 1.00 96.56 88 ASN A O 1
ATOM 686 N N . PRO A 1 89 ? -5.231 -12.986 -2.314 1.00 97.75 89 PRO A N 1
ATOM 687 C CA . PRO A 1 89 ? -5.371 -11.545 -2.099 1.00 97.75 89 PRO A CA 1
ATOM 688 C C . PRO A 1 89 ? -5.306 -10.743 -3.404 1.00 97.75 89 PRO A C 1
ATOM 690 O O . PRO A 1 89 ? -5.847 -9.642 -3.482 1.00 97.75 89 PRO A O 1
ATOM 693 N N . ILE A 1 90 ? -4.649 -11.283 -4.435 1.00 97.62 90 ILE A N 1
ATOM 694 C CA . ILE A 1 90 ? -4.507 -10.603 -5.721 1.00 97.62 90 ILE A CA 1
ATOM 695 C C . ILE A 1 90 ? -5.861 -10.485 -6.420 1.00 97.62 90 ILE A C 1
ATOM 697 O O . ILE A 1 90 ? -6.248 -9.381 -6.794 1.00 97.62 90 ILE A O 1
ATOM 701 N N . ASP A 1 91 ? -6.597 -11.588 -6.552 1.00 97.69 91 ASP A N 1
ATOM 702 C CA . ASP A 1 91 ? -7.899 -11.584 -7.222 1.00 97.69 91 ASP A CA 1
ATOM 703 C C . ASP A 1 91 ? -8.914 -10.742 -6.444 1.00 97.69 91 ASP A C 1
ATOM 705 O O . ASP A 1 91 ? -9.601 -9.909 -7.035 1.00 97.69 91 ASP A O 1
ATOM 709 N N . ALA A 1 92 ? -8.935 -10.868 -5.112 1.00 98.31 92 ALA A N 1
ATOM 710 C CA . ALA A 1 92 ? -9.789 -10.047 -4.253 1.00 98.31 92 ALA A CA 1
ATOM 711 C C . ALA A 1 92 ? -9.492 -8.543 -4.411 1.00 98.31 92 ALA A C 1
ATOM 713 O O . ALA A 1 92 ? -10.410 -7.732 -4.548 1.00 98.31 92 ALA A O 1
ATOM 714 N N . GLY A 1 93 ? -8.209 -8.169 -4.465 1.00 98.06 93 GLY A N 1
ATOM 715 C CA . GLY A 1 93 ? -7.776 -6.796 -4.712 1.00 98.06 93 GLY A CA 1
ATOM 716 C C . GLY A 1 93 ? -8.164 -6.278 -6.092 1.00 98.06 93 GLY A C 1
ATOM 717 O O . GLY A 1 93 ? -8.655 -5.157 -6.212 1.00 98.06 93 GLY A O 1
ATOM 718 N N . LEU A 1 94 ? -7.972 -7.084 -7.138 1.00 97.12 94 LEU A N 1
ATOM 719 C CA . LEU A 1 94 ? -8.339 -6.712 -8.504 1.00 97.12 94 LEU A CA 1
ATOM 720 C C . LEU A 1 94 ? -9.847 -6.478 -8.635 1.00 97.12 94 LEU A C 1
ATOM 722 O O . LEU A 1 94 ? -10.247 -5.485 -9.239 1.00 97.12 94 LEU A O 1
ATOM 726 N N . GLU A 1 95 ? -10.675 -7.347 -8.055 1.00 98.25 95 GLU A N 1
ATOM 727 C CA . GLU A 1 95 ? -12.130 -7.175 -8.050 1.00 98.25 95 GLU A CA 1
ATOM 728 C C . GLU A 1 95 ? -12.556 -5.935 -7.252 1.00 98.25 95 GLU A C 1
ATOM 730 O O . GLU A 1 95 ? -13.351 -5.133 -7.743 1.00 98.25 95 GLU A O 1
ATOM 735 N N . ALA A 1 96 ? -11.971 -5.699 -6.074 1.00 98.38 96 ALA A N 1
ATOM 736 C CA . ALA A 1 96 ? -12.240 -4.494 -5.289 1.00 98.38 96 ALA A CA 1
ATOM 737 C C . ALA A 1 96 ? -11.877 -3.207 -6.056 1.00 98.38 96 ALA A C 1
ATOM 739 O O . ALA A 1 96 ? -12.663 -2.259 -6.083 1.00 98.38 96 ALA A O 1
ATOM 740 N N . ILE A 1 97 ? -10.732 -3.191 -6.749 1.00 97.81 97 ILE A N 1
ATOM 741 C CA . ILE A 1 97 ? -10.306 -2.056 -7.581 1.00 97.81 97 ILE A CA 1
ATOM 742 C C . ILE A 1 97 ? -11.267 -1.833 -8.755 1.00 97.81 97 ILE A C 1
ATOM 744 O O . ILE A 1 97 ? -11.661 -0.695 -9.016 1.00 97.81 97 ILE A O 1
ATOM 748 N N . LYS A 1 98 ? -11.674 -2.900 -9.459 1.00 97.06 98 LYS A N 1
ATOM 749 C CA . LYS A 1 98 ? -12.644 -2.810 -10.567 1.00 97.06 98 LYS A CA 1
ATOM 750 C C . LYS A 1 98 ? -13.987 -2.246 -10.107 1.00 97.06 98 LYS A C 1
ATOM 752 O O . LYS A 1 98 ? -14.586 -1.453 -10.827 1.00 97.06 98 LYS A O 1
ATOM 757 N N . ASN A 1 99 ? -14.418 -2.617 -8.904 1.00 97.25 99 ASN A N 1
ATOM 758 C CA . ASN A 1 99 ? -15.655 -2.136 -8.294 1.00 97.25 99 ASN A CA 1
ATOM 759 C C . ASN A 1 99 ? -15.533 -0.725 -7.693 1.00 97.25 99 ASN A C 1
ATOM 761 O O . ASN A 1 99 ? -16.513 -0.200 -7.172 1.00 97.25 99 ASN A O 1
ATOM 765 N N . GLY A 1 100 ? -14.352 -0.098 -7.760 1.00 97.62 100 GLY A N 1
ATOM 766 C CA . GLY A 1 100 ? -14.130 1.244 -7.226 1.00 97.62 100 GLY A CA 1
ATOM 767 C C . GLY A 1 100 ? -14.135 1.305 -5.698 1.00 97.62 100 GLY A C 1
ATOM 768 O O . GLY A 1 100 ? -14.437 2.358 -5.143 1.00 97.62 100 GLY A O 1
ATOM 769 N N . ALA A 1 101 ? -13.812 0.200 -5.015 1.00 98.38 101 ALA A N 1
ATOM 770 C CA . ALA A 1 101 ? -13.780 0.154 -3.556 1.00 98.38 101 ALA A CA 1
ATOM 771 C C . ALA A 1 101 ? -12.832 1.227 -2.986 1.00 98.38 101 ALA A C 1
ATOM 773 O O . ALA A 1 101 ? -11.752 1.443 -3.550 1.00 98.38 101 ALA A O 1
ATOM 774 N N . PRO A 1 102 ? -13.190 1.887 -1.871 1.00 98.31 102 PRO A N 1
ATOM 775 C CA . PRO A 1 102 ? -12.310 2.857 -1.235 1.00 98.31 102 PRO A CA 1
ATOM 776 C C . PRO A 1 102 ? -11.035 2.181 -0.715 1.00 98.31 102 PRO A C 1
ATOM 778 O O . PRO A 1 102 ? -11.059 1.046 -0.230 1.00 98.31 102 PRO A O 1
ATOM 781 N N . ILE A 1 103 ? -9.921 2.905 -0.795 1.00 98.69 103 ILE A N 1
ATOM 782 C CA . ILE A 1 103 ? -8.613 2.497 -0.288 1.00 98.69 103 ILE A CA 1
ATOM 783 C C . ILE A 1 103 ? -8.303 3.329 0.957 1.00 98.69 103 ILE A C 1
ATOM 785 O O . ILE A 1 103 ? -8.008 4.520 0.858 1.00 98.69 103 ILE A O 1
ATOM 789 N N . PHE A 1 104 ? -8.343 2.704 2.130 1.00 98.75 104 PHE A N 1
ATOM 790 C CA . PHE A 1 104 ? -7.947 3.328 3.389 1.00 98.75 104 PHE A CA 1
ATOM 791 C C . PHE A 1 104 ? -6.469 3.086 3.658 1.00 98.75 104 PHE A C 1
ATOM 793 O O . PHE A 1 104 ? -5.996 1.950 3.612 1.00 98.75 104 PHE A O 1
ATOM 800 N N . VAL A 1 105 ? -5.743 4.154 3.971 1.00 98.75 105 VAL A N 1
ATOM 801 C CA . VAL A 1 105 ? -4.311 4.100 4.251 1.00 98.75 105 VAL A CA 1
ATOM 802 C C . VAL A 1 105 ? -3.974 4.684 5.610 1.00 98.75 105 VAL A C 1
ATOM 804 O O . VAL A 1 105 ? -4.649 5.585 6.111 1.00 98.75 105 VAL A O 1
ATOM 807 N N . ASP A 1 106 ? -2.901 4.175 6.200 1.00 97.81 106 ASP A N 1
ATOM 808 C CA . ASP A 1 106 ? -2.499 4.509 7.561 1.00 97.81 106 ASP A CA 1
ATOM 809 C C . ASP A 1 106 ? -1.816 5.888 7.678 1.00 97.81 106 ASP A C 1
ATOM 811 O O . ASP A 1 106 ? -1.951 6.560 8.705 1.00 97.81 106 ASP A O 1
ATOM 815 N N . ILE A 1 107 ? -1.118 6.330 6.623 1.00 96.75 107 ILE A N 1
ATOM 816 C CA . ILE A 1 107 ? -0.427 7.626 6.556 1.00 96.75 107 ILE A CA 1
ATOM 817 C C . ILE A 1 107 ? -0.504 8.285 5.169 1.00 96.75 107 ILE A C 1
ATOM 819 O O . ILE A 1 107 ? -0.652 7.632 4.134 1.00 96.75 107 ILE A O 1
ATOM 823 N N . ASN A 1 108 ? -0.288 9.605 5.131 1.00 97.19 108 ASN A N 1
ATOM 824 C CA . ASN A 1 108 ? -0.326 10.388 3.892 1.00 97.19 108 ASN A CA 1
ATOM 825 C C . ASN A 1 108 ? 0.746 9.982 2.865 1.00 97.19 108 ASN A C 1
ATOM 827 O O . ASN A 1 108 ? 0.479 10.057 1.671 1.00 97.19 108 ASN A O 1
ATOM 831 N N . MET A 1 109 ? 1.920 9.496 3.289 1.00 96.94 109 MET A N 1
ATOM 832 C CA . MET A 1 109 ? 2.951 9.022 2.348 1.00 96.94 109 MET A CA 1
ATOM 833 C C . MET A 1 109 ? 2.475 7.827 1.507 1.00 96.94 109 MET A C 1
ATOM 835 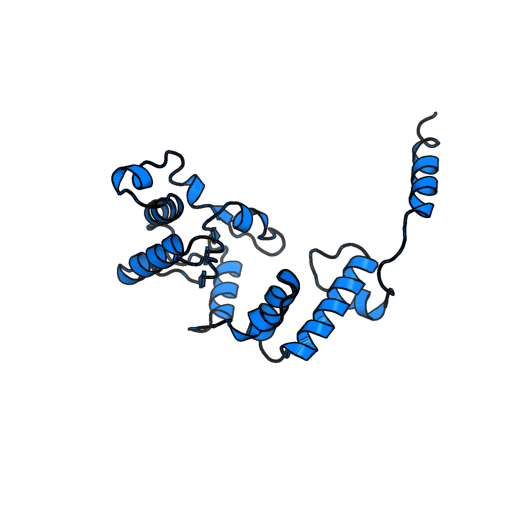O O . MET A 1 109 ? 2.771 7.759 0.317 1.00 96.94 109 MET A O 1
ATOM 839 N N . VAL A 1 110 ? 1.680 6.923 2.089 1.00 97.75 110 VAL A N 1
ATOM 840 C CA . VAL A 1 110 ? 1.063 5.821 1.334 1.00 97.75 110 VAL A CA 1
ATOM 841 C C . VAL A 1 110 ? -0.001 6.375 0.382 1.00 97.75 110 VAL A C 1
ATOM 843 O O . VAL A 1 110 ? -0.013 6.012 -0.792 1.00 97.75 110 VAL A O 1
ATOM 846 N N . LYS A 1 111 ? -0.834 7.326 0.842 1.00 97.75 111 LYS A N 1
ATOM 847 C CA . LYS A 1 111 ? -1.872 7.984 0.019 1.00 97.75 111 LYS A CA 1
ATOM 848 C C . LYS A 1 111 ? -1.290 8.611 -1.246 1.00 97.75 111 LYS A C 1
ATOM 850 O O . LYS A 1 111 ? -1.837 8.414 -2.324 1.00 97.75 111 LYS A O 1
ATOM 855 N N . VAL A 1 112 ? -0.189 9.357 -1.123 1.00 96.94 112 VAL A N 1
ATOM 856 C CA . VAL A 1 112 ? 0.449 10.030 -2.269 1.00 96.94 112 VAL A CA 1
ATOM 857 C C . VAL A 1 112 ? 1.218 9.067 -3.176 1.00 96.94 112 VAL A C 1
ATOM 859 O O . VAL A 1 112 ? 1.368 9.349 -4.361 1.00 96.94 112 VAL A O 1
ATOM 862 N N . GLY A 1 113 ? 1.694 7.937 -2.644 1.00 95.69 113 GLY A N 1
ATOM 863 C CA . GLY A 1 113 ? 2.406 6.916 -3.417 1.00 95.69 113 GLY A CA 1
ATOM 864 C C . GLY A 1 113 ? 1.500 6.072 -4.321 1.00 95.69 113 GLY A C 1
ATOM 865 O O . GLY A 1 113 ? 1.979 5.478 -5.288 1.00 95.69 113 GLY A O 1
ATOM 866 N N . ILE A 1 114 ? 0.194 6.022 -4.043 1.00 95.88 114 ILE A N 1
ATOM 867 C CA . ILE A 1 114 ? -0.780 5.303 -4.869 1.00 95.88 114 ILE A CA 1
ATOM 868 C C . ILE A 1 114 ? -1.111 6.137 -6.116 1.00 95.88 114 ILE A C 1
ATOM 870 O O . ILE A 1 114 ? -1.689 7.222 -6.046 1.00 95.88 114 ILE A O 1
ATOM 874 N N . SER A 1 115 ? -0.754 5.610 -7.290 1.00 91.75 115 SER A N 1
ATOM 875 C CA . SER A 1 115 ? -1.063 6.228 -8.583 1.00 91.75 115 SER A CA 1
ATOM 876 C C . SER A 1 115 ? -2.566 6.241 -8.844 1.00 91.75 115 SER A C 1
ATOM 878 O O . SER A 1 115 ? -3.162 5.183 -8.974 1.00 91.75 115 SER A O 1
ATOM 880 N N . LYS A 1 116 ? -3.143 7.421 -9.100 1.00 88.06 116 LYS A N 1
ATOM 881 C CA . LYS A 1 116 ? -4.545 7.548 -9.547 1.00 88.06 116 LYS A CA 1
ATOM 882 C C . LYS A 1 116 ? -4.800 7.047 -10.975 1.00 88.06 116 LYS A C 1
ATOM 884 O O . LYS A 1 116 ? -5.941 6.989 -11.417 1.00 88.06 116 LYS A O 1
ATOM 889 N N . LYS A 1 117 ? -3.754 6.737 -11.748 1.00 88.38 117 LYS A N 1
ATOM 890 C CA . LYS A 1 117 ? -3.916 6.192 -13.104 1.00 88.38 117 LYS A CA 1
ATOM 891 C C . LYS A 1 117 ? -4.322 4.723 -13.024 1.00 88.38 117 LYS A C 1
ATOM 893 O O . LYS A 1 117 ? -3.608 3.929 -12.418 1.00 88.38 117 LYS A O 1
ATOM 898 N N . GLY A 1 118 ? -5.394 4.365 -13.728 1.00 86.81 118 GLY A N 1
ATOM 899 C CA . GLY A 1 118 ? -5.819 2.974 -13.914 1.00 86.81 118 GLY A CA 1
ATOM 900 C C . GLY A 1 118 ? -6.882 2.475 -12.935 1.00 86.81 118 GLY A C 1
ATOM 901 O O . GLY A 1 118 ? -7.243 1.306 -13.018 1.00 86.81 118 GLY A O 1
ATOM 902 N N . HIS A 1 119 ? -7.405 3.328 -12.050 1.00 94.31 119 HIS A N 1
ATOM 903 C CA . HIS A 1 119 ? -8.556 3.019 -11.201 1.00 94.31 119 HIS A CA 1
ATOM 904 C C . HIS A 1 119 ? -9.317 4.290 -10.807 1.00 94.31 119 HIS A C 1
ATOM 906 O O . HIS A 1 119 ? -8.769 5.387 -10.873 1.00 94.31 119 HIS A O 1
ATOM 912 N N . ASN A 1 120 ? -10.554 4.124 -10.331 1.00 95.31 120 ASN A N 1
ATOM 913 C CA . ASN A 1 120 ? -11.399 5.217 -9.832 1.00 95.31 120 ASN A CA 1
ATOM 914 C C . ASN A 1 120 ? -11.625 5.157 -8.309 1.00 95.31 120 ASN A C 1
ATOM 916 O O . ASN A 1 120 ? -12.456 5.890 -7.790 1.00 95.31 120 ASN A O 1
ATOM 920 N N . CYS A 1 121 ? -10.908 4.282 -7.596 1.00 98.00 121 CYS A N 1
ATOM 921 C CA . CYS A 1 121 ? -10.971 4.188 -6.137 1.00 98.00 121 CYS A CA 1
ATOM 922 C C . CYS A 1 121 ? -10.565 5.498 -5.449 1.00 98.00 121 CYS A C 1
ATOM 924 O O . CYS A 1 121 ? -9.516 6.070 -5.771 1.00 98.00 121 CYS A O 1
ATOM 926 N N . ASP A 1 122 ? -11.332 5.898 -4.437 1.00 97.44 122 ASP A N 1
ATOM 927 C CA . ASP A 1 122 ? -10.941 6.961 -3.516 1.00 97.44 122 ASP A CA 1
ATOM 928 C C . ASP A 1 122 ? -9.822 6.484 -2.589 1.00 97.44 122 ASP A C 1
ATOM 930 O O . ASP A 1 122 ? -9.894 5.393 -2.028 1.00 97.44 122 ASP A O 1
ATOM 934 N N . VAL A 1 123 ? -8.794 7.313 -2.397 1.00 98.12 123 VAL A N 1
ATOM 935 C CA . VAL A 1 123 ? -7.678 7.016 -1.486 1.00 98.12 123 VAL A CA 1
ATOM 936 C C . VAL A 1 123 ? -7.766 7.928 -0.266 1.00 98.12 123 VAL A C 1
ATOM 938 O O . VAL A 1 123 ? -7.566 9.143 -0.360 1.00 98.12 123 VAL A O 1
ATOM 941 N N . ILE A 1 124 ? -8.067 7.338 0.887 1.00 97.88 124 ILE A N 1
ATOM 942 C CA . ILE A 1 124 ? -8.431 8.025 2.128 1.00 97.88 124 ILE A CA 1
ATOM 943 C C . ILE A 1 124 ? -7.362 7.744 3.182 1.00 97.88 124 ILE A C 1
ATOM 945 O O . ILE A 1 124 ? -7.040 6.593 3.456 1.00 97.88 124 ILE A O 1
ATOM 949 N N . CYS A 1 125 ? -6.807 8.793 3.790 1.00 97.75 125 CYS A N 1
ATOM 950 C CA . CYS A 1 125 ? -5.876 8.643 4.904 1.00 97.75 125 CYS A CA 1
ATOM 951 C C . CYS A 1 125 ? -6.674 8.693 6.202 1.00 97.75 125 CYS A C 1
ATOM 953 O O . CYS A 1 125 ? -7.377 9.668 6.452 1.00 97.75 125 CYS A O 1
ATOM 955 N N . VAL A 1 126 ? -6.545 7.675 7.049 1.00 97.50 126 VAL A N 1
ATOM 956 C CA . VAL A 1 126 ? -7.327 7.592 8.294 1.00 97.50 126 VAL A CA 1
ATOM 957 C C . VAL A 1 126 ? -6.986 8.696 9.298 1.00 97.50 126 VAL A C 1
ATOM 959 O O . VAL A 1 126 ? -7.777 8.993 10.186 1.00 97.50 126 VAL A O 1
ATOM 962 N N . LEU A 1 127 ? -5.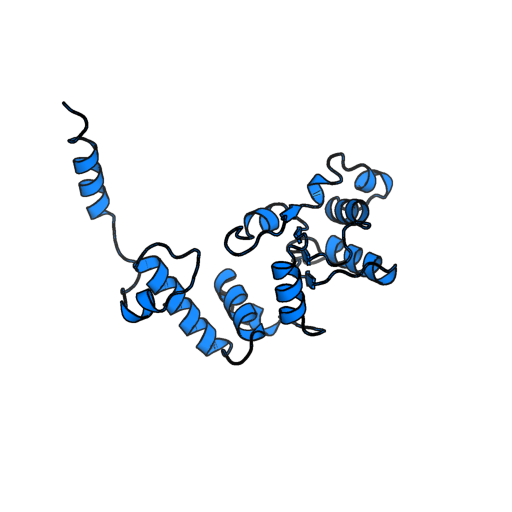823 9.338 9.155 1.00 95.56 127 LEU A N 1
ATOM 963 C CA . LEU A 1 127 ? -5.445 10.491 9.976 1.00 95.56 127 LEU A CA 1
ATOM 964 C C . LEU A 1 127 ? -6.338 11.714 9.728 1.00 95.56 127 LEU A C 1
ATOM 966 O O . LEU A 1 127 ? -6.458 12.554 10.616 1.00 95.56 127 LEU A O 1
ATOM 970 N N . ASP A 1 128 ? -6.958 11.805 8.549 1.00 92.75 128 ASP A N 1
ATOM 971 C CA . ASP A 1 128 ? -7.863 12.902 8.199 1.00 92.75 128 ASP A CA 1
ATOM 972 C C . ASP A 1 128 ? -9.241 12.731 8.882 1.00 92.75 128 ASP A C 1
ATOM 974 O O . ASP A 1 128 ? -10.022 13.674 8.970 1.00 92.75 128 ASP A O 1
ATOM 978 N N . GLU A 1 129 ? -9.531 11.533 9.398 1.00 90.06 129 GLU A N 1
ATOM 979 C CA . GLU A 1 129 ? -10.861 11.110 9.862 1.00 90.06 129 GLU A CA 1
ATOM 980 C C . GLU A 1 129 ? -11.024 11.284 11.384 1.00 90.06 129 GLU A C 1
ATOM 982 O O . GLU A 1 129 ? -12.123 11.524 11.877 1.00 90.06 129 GLU A O 1
ATOM 987 N N . ASP A 1 130 ? -9.911 11.280 12.126 1.00 83.88 130 ASP A N 1
ATOM 988 C CA . ASP A 1 130 ? -9.823 11.808 13.495 1.00 83.88 130 ASP A CA 1
ATOM 989 C C . ASP A 1 130 ? -8.913 13.047 13.518 1.00 83.88 130 ASP A C 1
ATOM 991 O O . ASP A 1 130 ? -7.929 13.114 14.255 1.00 83.88 130 ASP A O 1
ATOM 995 N N . ALA A 1 131 ? -9.212 14.042 12.672 1.00 75.06 131 ALA A N 1
ATOM 996 C CA . ALA A 1 131 ? -8.366 15.229 12.492 1.00 75.06 131 ALA A CA 1
ATOM 997 C C . ALA A 1 131 ? -8.099 16.003 13.802 1.00 75.06 131 ALA A C 1
ATOM 999 O O . ALA A 1 131 ? -7.055 16.635 13.955 1.00 75.06 131 ALA A O 1
ATOM 1000 N N . GLY A 1 132 ? -9.030 15.938 14.760 1.00 79.94 132 GLY A N 1
ATOM 1001 C CA . GLY A 1 132 ? -8.889 16.531 16.094 1.00 79.94 132 GLY A CA 1
ATOM 1002 C C . GLY A 1 132 ? -8.237 15.618 17.137 1.00 79.94 132 GLY A C 1
ATOM 1003 O O . GLY A 1 132 ? -8.166 16.013 18.297 1.00 79.94 132 GLY A O 1
ATOM 1004 N N . ALA A 1 133 ? -7.813 14.410 16.750 1.00 86.56 133 ALA A N 1
ATOM 1005 C CA . ALA A 1 133 ? -7.267 13.376 17.627 1.00 86.56 133 ALA A CA 1
ATOM 1006 C C . ALA A 1 133 ? -8.166 13.064 18.844 1.00 86.56 133 ALA A C 1
ATOM 1008 O O . ALA A 1 133 ? -7.666 12.725 19.916 1.00 86.56 133 ALA A O 1
ATOM 1009 N N . LYS A 1 134 ? -9.492 13.204 18.710 1.00 92.38 134 LYS A N 1
ATOM 1010 C CA . LYS A 1 134 ? -10.439 13.067 19.826 1.00 92.38 134 LYS A CA 1
ATOM 1011 C C . LYS A 1 134 ? -10.426 11.644 20.367 1.00 92.38 134 LYS A C 1
ATOM 1013 O O . LYS A 1 134 ? -10.217 11.456 21.560 1.00 92.38 134 LYS A O 1
ATOM 1018 N N . ILE A 1 135 ? -10.574 10.659 19.481 1.00 93.75 135 ILE A N 1
ATOM 1019 C CA . ILE A 1 135 ? -10.562 9.237 19.849 1.00 93.75 135 ILE A CA 1
ATOM 1020 C C . ILE A 1 135 ? -9.166 8.856 20.352 1.00 93.75 135 ILE A C 1
ATOM 1022 O O . ILE A 1 135 ? -9.030 8.155 21.354 1.00 93.75 135 ILE A O 1
ATOM 1026 N N . ALA A 1 136 ? -8.115 9.351 19.693 1.00 95.19 136 ALA A N 1
ATOM 1027 C CA . ALA A 1 136 ? -6.743 9.090 20.121 1.00 95.19 136 ALA A CA 1
ATOM 1028 C C . ALA A 1 136 ? -6.482 9.562 21.562 1.00 95.19 136 ALA A C 1
ATOM 1030 O O . ALA A 1 136 ? -5.918 8.814 22.359 1.00 95.19 136 ALA A O 1
ATOM 1031 N N . HIS A 1 137 ? -6.916 10.778 21.905 1.00 96.25 137 HIS A N 1
ATOM 1032 C CA . HIS A 1 137 ? -6.743 11.345 23.240 1.00 96.25 137 HIS A CA 1
ATOM 1033 C C . HIS A 1 137 ? -7.651 10.701 24.288 1.00 96.25 137 HIS A C 1
ATOM 1035 O O . HIS A 1 137 ? -7.179 10.428 25.388 1.00 96.25 137 HIS A O 1
ATOM 1041 N N . GLU A 1 138 ? -8.913 10.429 23.952 1.00 96.62 138 GLU A N 1
ATOM 1042 C CA . GLU A 1 138 ? -9.878 9.802 24.863 1.00 96.62 138 GLU A CA 1
ATOM 1043 C C . GLU A 1 138 ? -9.417 8.410 25.317 1.00 96.62 138 GLU A C 1
ATOM 1045 O O . GLU A 1 138 ? -9.469 8.100 26.505 1.00 96.62 138 GLU A O 1
ATOM 1050 N N . TYR A 1 139 ? -8.906 7.594 24.390 1.00 95.81 139 TYR A N 1
ATOM 1051 C CA . TYR A 1 139 ? -8.520 6.205 24.666 1.00 95.81 139 TYR A CA 1
ATOM 1052 C C . TYR A 1 139 ? -7.009 5.998 24.852 1.00 95.81 139 TYR A C 1
ATOM 1054 O O . TYR A 1 139 ? -6.574 4.874 25.097 1.00 95.81 139 TYR A O 1
ATOM 1062 N N . GLY A 1 140 ? -6.190 7.048 24.728 1.00 96.81 140 GLY A N 1
ATOM 1063 C CA . GLY A 1 140 ? -4.732 6.956 24.877 1.00 96.81 140 GLY A CA 1
ATOM 1064 C C . GLY A 1 140 ? -4.046 6.087 23.814 1.00 96.81 140 GLY A C 1
ATOM 1065 O O . GLY A 1 140 ? -3.035 5.445 24.095 1.00 96.81 140 GLY A O 1
ATOM 1066 N N . ILE A 1 141 ? -4.596 6.039 22.599 1.00 97.25 141 ILE A N 1
ATOM 1067 C CA . ILE A 1 141 ? -4.099 5.210 21.490 1.00 97.25 141 ILE A CA 1
ATOM 1068 C C . ILE A 1 141 ? -3.430 6.059 20.403 1.00 97.25 141 ILE A C 1
ATOM 1070 O O . ILE A 1 141 ? -3.527 7.286 20.381 1.00 97.25 141 ILE A O 1
ATOM 1074 N N . THR A 1 142 ? -2.742 5.414 19.457 1.00 96.50 142 THR A N 1
ATOM 1075 C CA . THR A 1 142 ? -2.118 6.135 18.339 1.00 96.50 142 THR A CA 1
ATOM 1076 C C . THR A 1 142 ? -3.175 6.745 17.415 1.00 96.50 142 THR A C 1
ATOM 1078 O O . THR A 1 142 ? -4.228 6.150 17.183 1.00 96.50 142 THR A O 1
ATOM 1081 N N . ARG A 1 143 ? -2.870 7.904 16.814 1.00 96.62 143 ARG A N 1
ATOM 1082 C CA . ARG A 1 143 ? -3.772 8.588 15.864 1.00 96.62 143 ARG A CA 1
ATOM 1083 C C . ARG A 1 143 ? -4.200 7.703 14.697 1.00 96.62 143 ARG A C 1
ATOM 1085 O O . ARG A 1 143 ? -5.349 7.742 14.288 1.00 96.62 143 ARG A O 1
ATOM 1092 N N . THR A 1 144 ? -3.300 6.872 14.184 1.00 95.75 144 THR A N 1
ATOM 1093 C CA . THR A 1 144 ? -3.633 5.939 13.105 1.00 95.75 144 THR A CA 1
ATOM 1094 C C . THR A 1 144 ? -4.611 4.853 13.564 1.00 95.75 144 THR A C 1
ATOM 1096 O O . THR A 1 144 ? -5.527 4.512 12.822 1.00 95.75 144 THR A O 1
ATOM 1099 N N . SER A 1 145 ? -4.465 4.340 14.793 1.00 97.44 145 SER A N 1
ATOM 1100 C CA . SER A 1 145 ? -5.422 3.374 15.356 1.00 97.44 145 SER A CA 1
ATOM 1101 C C . SER A 1 145 ? -6.792 4.023 15.553 1.00 97.44 145 SER A C 1
ATOM 1103 O O . SER A 1 145 ? -7.804 3.469 15.137 1.00 97.44 145 SER A O 1
ATOM 1105 N N . ALA A 1 146 ? -6.812 5.231 16.120 1.00 97.81 146 ALA A N 1
ATOM 1106 C CA . ALA A 1 146 ? -8.016 6.038 16.276 1.00 97.81 146 ALA A CA 1
ATOM 1107 C C . ALA A 1 146 ? -8.709 6.326 14.935 1.00 97.81 146 ALA A C 1
ATOM 1109 O O . ALA A 1 146 ? -9.919 6.155 14.827 1.00 97.81 146 ALA A O 1
ATOM 1110 N N . GLY A 1 147 ? -7.945 6.667 13.895 1.00 97.62 147 GLY A N 1
ATOM 1111 C CA . GLY A 1 147 ? -8.465 6.879 12.547 1.00 97.62 147 GLY A CA 1
ATOM 1112 C C . GLY A 1 147 ? -9.155 5.639 11.972 1.00 97.62 147 GLY A C 1
ATOM 1113 O O . GLY A 1 147 ? -10.262 5.735 11.453 1.00 97.62 147 GLY A O 1
ATOM 1114 N N . PHE A 1 148 ? -8.560 4.449 12.108 1.00 98.06 148 PHE A N 1
ATOM 1115 C CA . PHE A 1 148 ? -9.229 3.213 11.677 1.00 98.06 148 PHE A CA 1
ATOM 1116 C C . PHE A 1 148 ? -10.506 2.923 12.480 1.00 98.06 148 PHE A C 1
ATOM 1118 O O . PHE A 1 148 ? -11.498 2.491 11.897 1.00 98.06 148 PHE A O 1
ATOM 1125 N N . LEU A 1 149 ? -10.519 3.199 13.790 1.00 97.38 149 LEU A N 1
ATOM 1126 C CA . LEU A 1 149 ? -11.727 3.073 14.617 1.00 97.38 149 LEU A CA 1
ATOM 1127 C C . LEU A 1 149 ? -12.825 4.069 14.207 1.00 97.38 149 LEU A C 1
ATOM 1129 O O . LEU A 1 149 ? -14.007 3.711 14.214 1.00 97.38 149 LEU A O 1
ATOM 1133 N N . ALA A 1 150 ? -12.445 5.291 13.826 1.00 97.12 150 ALA A N 1
ATOM 1134 C CA . ALA A 1 150 ? -13.359 6.299 13.291 1.00 97.12 150 ALA A CA 1
ATOM 1135 C C . ALA A 1 150 ? -13.981 5.841 11.962 1.00 97.12 150 ALA A C 1
ATOM 1137 O O . ALA A 1 150 ? -15.170 6.044 11.730 1.00 97.12 150 ALA A O 1
ATOM 1138 N N . CYS A 1 151 ? -13.198 5.156 11.125 1.00 96.94 151 CYS A N 1
ATOM 1139 C CA . CYS A 1 151 ? -13.623 4.666 9.815 1.00 96.94 151 CYS A CA 1
ATOM 1140 C C . CYS A 1 151 ? -14.325 3.307 9.823 1.00 96.94 151 CYS A C 1
ATOM 1142 O O . CYS A 1 151 ? -14.738 2.869 8.752 1.00 96.94 151 CYS A O 1
ATOM 1144 N N . ARG A 1 152 ? -14.442 2.621 10.968 1.00 96.81 152 ARG A N 1
ATOM 1145 C CA . ARG A 1 152 ? -14.818 1.193 11.046 1.00 96.81 152 ARG A CA 1
ATOM 1146 C C . ARG A 1 152 ? -16.054 0.810 10.217 1.00 96.81 152 ARG A C 1
ATOM 1148 O O . ARG A 1 152 ? -16.029 -0.217 9.552 1.00 96.81 152 ARG A O 1
ATOM 1155 N N . ASP A 1 153 ? -17.072 1.670 10.181 1.00 96.94 153 ASP A N 1
ATOM 1156 C CA . ASP A 1 153 ? -18.351 1.418 9.499 1.00 96.94 153 ASP A CA 1
ATOM 1157 C C . ASP A 1 153 ? -18.250 1.542 7.957 1.00 96.94 153 ASP A C 1
ATOM 1159 O O . ASP A 1 153 ? -19.208 1.278 7.239 1.00 96.94 153 ASP A O 1
ATOM 1163 N N . ARG A 1 154 ? -17.087 1.956 7.431 1.00 97.94 154 ARG A N 1
ATOM 1164 C CA . ARG A 1 154 ? -16.783 2.127 5.996 1.00 97.94 154 ARG A CA 1
ATOM 1165 C C . ARG A 1 154 ? -15.748 1.120 5.478 1.00 97.94 154 ARG A C 1
ATOM 1167 O O . ARG A 1 154 ? -15.332 1.224 4.326 1.00 97.94 154 ARG A O 1
ATOM 1174 N N . LEU A 1 155 ? -15.276 0.203 6.327 1.00 98.44 155 LEU A N 1
ATOM 1175 C CA . LEU A 1 155 ? -14.176 -0.710 5.994 1.00 98.44 155 LEU A CA 1
ATOM 1176 C C . LEU A 1 155 ? -14.637 -2.022 5.343 1.00 98.44 155 LEU A C 1
ATOM 1178 O O . LEU A 1 155 ? -13.806 -2.731 4.773 1.00 98.44 155 LEU A O 1
ATOM 1182 N N . ASP A 1 156 ? -15.928 -2.347 5.394 1.00 98.50 156 ASP A N 1
ATOM 1183 C CA . ASP A 1 156 ? -16.464 -3.534 4.726 1.00 98.50 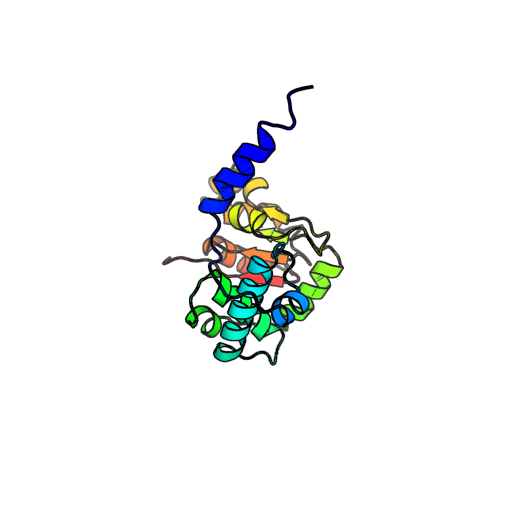156 ASP A CA 1
ATOM 1184 C C . ASP A 1 156 ? -16.318 -3.419 3.204 1.00 98.50 156 ASP A C 1
ATOM 1186 O O . ASP A 1 156 ? -16.685 -2.416 2.593 1.00 98.50 156 ASP A O 1
ATOM 1190 N N . GLY A 1 157 ? -15.724 -4.442 2.584 1.00 98.44 157 GLY A N 1
ATOM 1191 C CA . GLY A 1 157 ? -15.403 -4.460 1.154 1.00 98.44 157 GLY A CA 1
ATOM 1192 C C . GLY A 1 157 ? -14.295 -3.488 0.725 1.00 98.44 157 GLY A C 1
ATOM 1193 O O . GLY A 1 157 ? -13.938 -3.460 -0.451 1.00 98.44 157 GLY A O 1
ATOM 1194 N N . ALA A 1 158 ? -13.720 -2.713 1.649 1.00 98.69 158 ALA A N 1
ATOM 1195 C CA . ALA A 1 158 ? -12.664 -1.758 1.342 1.00 98.69 158 ALA A CA 1
ATOM 1196 C C . ALA A 1 158 ? -11.300 -2.438 1.159 1.00 98.69 158 ALA A C 1
ATOM 1198 O O . ALA A 1 158 ? -11.066 -3.565 1.607 1.00 98.69 158 ALA A O 1
ATOM 1199 N N . ILE A 1 159 ? -10.370 -1.715 0.540 1.00 98.88 159 ILE A N 1
ATOM 1200 C CA . ILE A 1 159 ? -8.951 -2.071 0.535 1.00 98.88 159 ILE A CA 1
ATOM 1201 C C . ILE A 1 159 ? -8.281 -1.298 1.666 1.00 98.88 159 ILE A C 1
ATOM 1203 O O . ILE A 1 159 ? -8.449 -0.086 1.783 1.00 98.88 159 ILE A O 1
ATOM 1207 N N . ILE A 1 160 ? -7.493 -1.979 2.488 1.00 98.88 160 ILE A N 1
ATOM 1208 C CA . ILE A 1 160 ? -6.724 -1.357 3.564 1.00 98.88 160 ILE A CA 1
ATOM 1209 C C . ILE A 1 160 ? -5.235 -1.524 3.263 1.00 98.88 160 ILE A C 1
ATOM 1211 O O . ILE A 1 160 ? -4.766 -2.646 3.100 1.00 98.88 160 ILE A O 1
ATOM 1215 N N . ALA A 1 161 ? -4.474 -0.431 3.218 1.00 98.69 161 ALA A N 1
ATOM 1216 C CA . ALA A 1 161 ? -3.023 -0.461 3.036 1.00 98.69 161 ALA A CA 1
ATOM 1217 C C . ALA A 1 161 ? -2.305 0.222 4.209 1.00 98.69 161 ALA A C 1
ATOM 1219 O O . ALA A 1 161 ? -2.460 1.416 4.452 1.00 98.69 161 ALA A O 1
ATOM 1220 N N . ILE A 1 162 ? -1.506 -0.550 4.941 1.00 98.69 162 ILE A N 1
ATOM 1221 C CA . ILE A 1 162 ? -0.805 -0.120 6.151 1.00 98.69 162 ILE A CA 1
ATOM 1222 C C . ILE A 1 162 ? 0.689 -0.207 5.873 1.00 98.69 162 ILE A C 1
ATOM 1224 O O . ILE A 1 162 ? 1.253 -1.301 5.855 1.00 98.69 162 ILE A O 1
ATOM 1228 N N . GLY A 1 163 ? 1.320 0.942 5.634 1.00 97.25 163 GLY A N 1
ATOM 1229 C CA . GLY A 1 163 ? 2.730 1.016 5.251 1.00 97.25 163 GLY A CA 1
ATOM 1230 C C . GLY A 1 163 ? 3.677 1.388 6.388 1.00 97.25 163 GLY A C 1
ATOM 1231 O O . GLY A 1 163 ? 4.884 1.243 6.227 1.00 97.25 163 GLY A O 1
ATOM 1232 N N . ASN A 1 164 ? 3.171 1.886 7.519 1.00 97.44 164 ASN A N 1
ATOM 1233 C CA . ASN A 1 164 ? 4.023 2.458 8.556 1.00 97.44 164 ASN A CA 1
ATOM 1234 C C . ASN A 1 164 ? 3.710 1.963 9.966 1.00 97.44 164 ASN A C 1
ATOM 1236 O O . ASN A 1 164 ? 4.638 1.620 10.679 1.00 97.44 164 ASN A O 1
ATOM 1240 N N . ALA A 1 165 ? 2.449 1.934 10.403 1.00 97.06 165 ALA A N 1
ATOM 1241 C CA . ALA A 1 165 ? 2.134 1.767 11.825 1.00 97.06 165 ALA A CA 1
ATOM 1242 C C . ALA A 1 165 ? 1.769 0.316 12.224 1.00 97.06 165 ALA A C 1
ATOM 12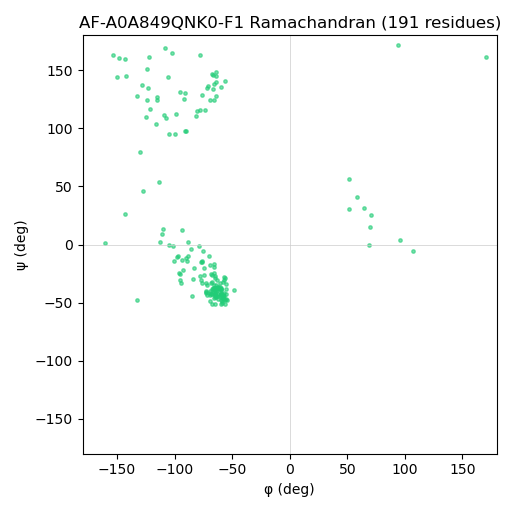44 O O . ALA A 1 165 ? 0.661 -0.129 11.906 1.00 97.06 165 ALA A O 1
ATOM 1245 N N . PRO A 1 166 ? 2.589 -0.402 13.030 1.00 97.50 166 PRO A N 1
ATOM 1246 C CA . PRO A 1 166 ? 2.213 -1.723 13.558 1.00 97.50 166 PRO A CA 1
ATOM 1247 C C . PRO A 1 166 ? 0.936 -1.682 14.412 1.00 97.50 166 PRO A C 1
ATOM 1249 O O . PRO A 1 166 ? 0.065 -2.543 14.297 1.00 97.50 166 PRO A O 1
ATOM 1252 N N . SER A 1 167 ? 0.761 -0.616 15.203 1.00 97.38 167 SER A N 1
ATOM 1253 C CA . SER A 1 167 ? -0.462 -0.382 15.992 1.00 97.38 167 SER A CA 1
ATOM 1254 C C . SER A 1 167 ? -1.739 -0.322 15.139 1.00 97.38 167 SER A C 1
ATOM 1256 O O . SER A 1 167 ? -2.800 -0.772 15.580 1.00 97.38 167 SER A O 1
ATOM 1258 N N . ALA A 1 168 ? -1.638 0.170 13.902 1.00 97.62 168 ALA A N 1
ATOM 1259 C CA . ALA A 1 168 ? -2.754 0.211 12.970 1.00 97.62 168 ALA A CA 1
ATOM 1260 C C . ALA A 1 168 ? -3.112 -1.187 12.461 1.00 97.62 168 ALA A C 1
ATOM 1262 O O . ALA A 1 168 ? -4.287 -1.544 12.458 1.00 97.62 168 ALA A O 1
ATOM 1263 N N . ALA A 1 169 ? -2.109 -2.004 12.120 1.00 98.00 169 ALA A N 1
ATOM 1264 C CA . ALA A 1 169 ? -2.324 -3.392 11.715 1.00 98.00 169 ALA A CA 1
ATOM 1265 C C . ALA A 1 169 ? -3.028 -4.192 12.819 1.00 98.00 169 ALA A C 1
ATOM 1267 O O . ALA A 1 169 ? -4.044 -4.832 12.561 1.00 98.00 169 ALA A O 1
ATOM 1268 N N . LEU A 1 170 ? -2.570 -4.064 14.070 1.00 98.00 170 LEU A N 1
ATOM 1269 C CA . LEU A 1 170 ? -3.225 -4.700 15.219 1.00 98.00 170 LEU A CA 1
ATOM 1270 C C . LEU A 1 170 ? -4.659 -4.198 15.435 1.00 98.00 170 LEU A C 1
ATOM 1272 O O . LEU A 1 170 ? -5.538 -4.970 15.811 1.00 98.00 170 LEU A O 1
ATOM 1276 N N . THR A 1 171 ? -4.916 -2.911 15.193 1.00 98.44 171 THR A N 1
ATOM 1277 C CA . THR A 1 171 ? -6.272 -2.349 15.269 1.00 98.44 171 THR A CA 1
ATOM 1278 C C . THR A 1 171 ? -7.188 -2.935 14.203 1.00 98.44 171 THR A C 1
ATOM 1280 O O . THR A 1 171 ? -8.311 -3.316 14.521 1.00 98.44 171 THR A O 1
ATOM 1283 N N . VAL A 1 172 ? -6.710 -3.075 12.967 1.00 98.44 172 VAL A N 1
ATOM 1284 C CA . VAL A 1 172 ? -7.482 -3.689 11.882 1.00 98.44 172 VAL A CA 1
ATOM 1285 C C . VAL A 1 172 ? -7.755 -5.171 12.159 1.00 98.44 172 VAL A C 1
ATOM 1287 O O . VAL A 1 172 ? -8.884 -5.610 11.956 1.00 98.44 172 VAL A O 1
ATOM 1290 N N . CYS A 1 173 ? -6.797 -5.922 12.716 1.00 98.44 173 CYS A N 1
ATOM 1291 C CA . CYS A 1 173 ? -7.046 -7.298 13.168 1.00 98.44 173 CYS A CA 1
ATOM 1292 C C . CYS A 1 173 ? -8.195 -7.365 14.185 1.00 98.44 173 CYS A C 1
ATOM 1294 O O . CYS A 1 173 ? -9.129 -8.142 13.998 1.00 98.44 173 CYS A O 1
ATOM 1296 N N . ARG A 1 174 ? -8.189 -6.494 15.205 1.00 98.50 174 ARG A N 1
ATOM 1297 C CA . ARG A 1 174 ? -9.286 -6.419 16.186 1.00 98.50 174 ARG A CA 1
ATOM 1298 C C . ARG A 1 174 ? -10.625 -6.082 15.535 1.00 98.50 174 ARG A C 1
ATOM 1300 O O . ARG A 1 174 ? -11.635 -6.681 15.884 1.00 98.50 174 ARG A O 1
ATOM 1307 N N . LEU A 1 175 ? -10.657 -5.149 14.585 1.00 98.44 175 LEU A N 1
ATOM 1308 C CA . LEU A 1 175 ? -11.886 -4.815 13.855 1.00 98.44 175 LEU A CA 1
ATOM 1309 C C . LEU A 1 175 ? -12.444 -6.030 13.099 1.00 98.44 175 LEU A C 1
ATOM 1311 O O . LEU A 1 175 ? -13.652 -6.258 13.102 1.00 98.44 175 LEU A O 1
ATOM 1315 N N . ILE A 1 176 ? -11.571 -6.852 12.514 1.00 98.38 176 ILE A N 1
ATOM 1316 C CA . ILE A 1 176 ? -11.961 -8.086 11.822 1.00 98.38 176 ILE A CA 1
ATOM 1317 C C . ILE A 1 176 ? -12.505 -9.125 12.801 1.00 98.38 176 ILE A C 1
ATOM 1319 O O . ILE A 1 176 ? -13.541 -9.738 12.533 1.00 98.38 176 ILE A O 1
ATOM 1323 N N . GLU A 1 177 ? -11.875 -9.292 13.961 1.00 98.38 177 GLU A N 1
ATOM 1324 C CA . GLU A 1 177 ? -12.402 -10.145 15.035 1.00 98.38 177 GLU A CA 1
ATOM 1325 C C . GLU A 1 177 ? -13.815 -9.709 15.468 1.00 98.38 177 GLU A C 1
ATOM 1327 O O . GLU A 1 177 ? -14.640 -10.552 15.809 1.00 98.38 177 GLU A O 1
ATOM 1332 N N . HIS A 1 178 ? -14.128 -8.413 15.358 1.00 98.31 178 HIS A N 1
ATOM 1333 C CA . HIS A 1 178 ? -15.436 -7.828 15.679 1.00 98.31 178 HIS A CA 1
ATOM 1334 C C . HIS A 1 178 ? -16.394 -7.711 14.482 1.00 98.31 178 HIS A C 1
ATOM 1336 O O . HIS A 1 178 ? -17.440 -7.075 14.588 1.00 98.31 178 HIS A O 1
ATOM 1342 N N . GLY A 1 179 ? -16.079 -8.352 13.355 1.00 98.31 179 GLY A N 1
ATOM 1343 C CA . GLY A 1 179 ? -17.019 -8.519 12.245 1.00 98.31 179 GLY A CA 1
ATOM 1344 C C . GLY A 1 179 ? -16.751 -7.669 11.009 1.00 98.31 179 GLY A C 1
ATOM 1345 O O . GLY A 1 179 ? -17.396 -7.923 10.000 1.00 98.31 179 GLY A O 1
ATOM 1346 N N . VAL A 1 180 ? -15.775 -6.755 11.025 1.00 98.50 180 VAL A N 1
ATOM 1347 C CA . VAL A 1 180 ? -15.390 -5.995 9.822 1.00 98.50 180 VAL A CA 1
ATOM 1348 C C . VAL A 1 180 ? -14.781 -6.935 8.774 1.00 98.50 180 VAL A C 1
ATOM 1350 O O . VAL A 1 180 ? -14.005 -7.840 9.104 1.00 98.50 180 VAL A O 1
ATOM 1353 N N . ARG A 1 181 ? -15.125 -6.759 7.498 1.00 98.25 181 ARG A N 1
ATOM 1354 C CA . ARG A 1 181 ? -14.704 -7.624 6.382 1.00 98.25 181 ARG A CA 1
ATOM 1355 C C . ARG A 1 181 ? -14.137 -6.801 5.215 1.00 98.25 181 ARG A C 1
ATOM 1357 O O . ARG A 1 181 ? -14.832 -6.603 4.219 1.00 98.25 181 ARG A O 1
ATOM 1364 N N . PRO A 1 182 ? -12.873 -6.343 5.290 1.00 98.56 182 PRO A N 1
ATOM 1365 C CA . PRO A 1 182 ? -12.204 -5.700 4.159 1.00 98.56 182 PRO A CA 1
ATOM 1366 C C . PRO A 1 182 ? -12.028 -6.685 2.998 1.00 98.56 182 PRO A C 1
ATOM 1368 O O . PRO A 1 182 ? -11.817 -7.877 3.224 1.00 98.56 182 PRO A O 1
ATOM 1371 N N . ALA A 1 183 ? -12.063 -6.193 1.760 1.00 98.56 183 ALA A N 1
ATOM 1372 C CA . ALA A 1 183 ? -11.814 -7.019 0.577 1.00 98.56 183 ALA A CA 1
ATOM 1373 C C . ALA A 1 183 ? -10.335 -7.413 0.446 1.00 98.56 183 ALA A C 1
ATOM 1375 O O . ALA A 1 183 ? -10.018 -8.511 -0.003 1.00 98.56 183 ALA A O 1
ATOM 1376 N N . LEU A 1 184 ? -9.424 -6.520 0.846 1.00 98.75 184 LEU A N 1
ATOM 1377 C CA . LEU A 1 184 ? -7.982 -6.755 0.822 1.00 98.75 184 LEU A CA 1
ATOM 1378 C C . LEU A 1 184 ? -7.293 -5.973 1.940 1.00 98.75 184 LEU A C 1
ATOM 1380 O O . LEU A 1 184 ? -7.639 -4.824 2.213 1.00 98.75 184 LEU A O 1
ATOM 1384 N N . ILE A 1 185 ? -6.256 -6.573 2.522 1.00 98.62 185 ILE A N 1
ATOM 1385 C CA . ILE A 1 185 ? -5.338 -5.908 3.445 1.00 98.62 185 ILE A CA 1
ATOM 1386 C C . ILE A 1 185 ? -3.914 -6.064 2.919 1.00 98.62 185 ILE A C 1
ATOM 1388 O O . ILE A 1 185 ? -3.430 -7.179 2.733 1.00 98.62 185 ILE A O 1
ATOM 1392 N N . VAL A 1 186 ? -3.227 -4.942 2.730 1.00 98.56 186 VAL A N 1
ATOM 1393 C CA . VAL A 1 186 ? -1.784 -4.876 2.495 1.00 98.56 186 VAL A CA 1
ATOM 1394 C C . VAL A 1 186 ? -1.133 -4.395 3.785 1.00 98.56 186 VAL A C 1
ATOM 1396 O O . VAL A 1 186 ? -1.091 -3.199 4.066 1.00 98.56 186 VAL A O 1
ATOM 1399 N N . GLY A 1 187 ? -0.680 -5.339 4.607 1.00 97.88 187 GLY A N 1
ATOM 1400 C CA . 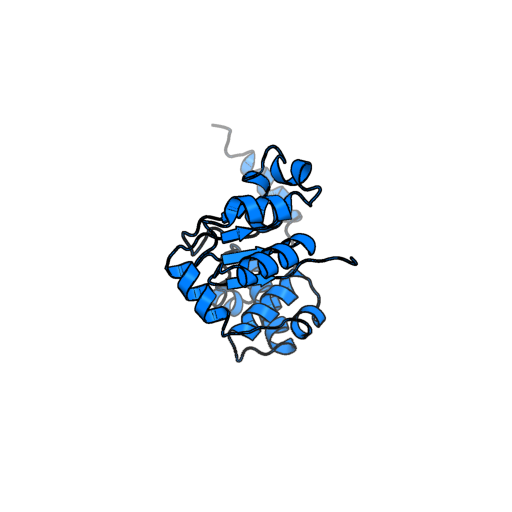GLY A 1 187 ? -0.022 -5.060 5.882 1.00 97.88 187 GLY A CA 1
ATOM 1401 C C . GLY A 1 187 ? 1.493 -5.146 5.756 1.00 97.88 187 GLY A C 1
ATOM 1402 O O . GLY A 1 187 ? 2.053 -6.229 5.888 1.00 97.88 187 GLY A O 1
ATOM 1403 N N . THR A 1 188 ? 2.154 -4.011 5.536 1.00 97.00 188 THR A N 1
ATOM 1404 C CA . THR A 1 188 ? 3.621 -3.906 5.500 1.00 97.00 188 THR A CA 1
ATOM 1405 C C . THR A 1 188 ? 4.151 -2.814 6.444 1.00 97.00 188 THR A C 1
ATOM 1407 O O . THR A 1 188 ? 4.969 -2.000 6.012 1.00 97.00 188 THR A O 1
ATOM 1410 N N . PRO A 1 189 ? 3.682 -2.724 7.707 1.00 96.50 189 PRO A N 1
ATOM 1411 C CA . PRO A 1 189 ? 4.217 -1.743 8.640 1.00 96.50 189 PRO A CA 1
ATOM 1412 C C . PRO A 1 189 ? 5.675 -2.067 8.984 1.00 96.50 189 PRO A C 1
ATOM 1414 O O . PRO A 1 189 ? 6.054 -3.233 9.093 1.00 96.50 189 PRO A O 1
ATOM 1417 N N . VAL A 1 190 ? 6.476 -1.028 9.201 1.00 92.62 190 VAL A N 1
ATOM 1418 C CA . VAL A 1 190 ? 7.876 -1.147 9.623 1.00 92.62 190 VAL A CA 1
ATOM 1419 C C . VAL A 1 190 ? 7.973 -0.771 11.098 1.00 92.62 190 VAL A C 1
ATOM 1421 O O . VAL A 1 190 ? 7.287 0.137 11.563 1.00 92.62 190 VAL A O 1
ATOM 1424 N N . GLY A 1 191 ? 8.837 -1.443 11.849 1.00 89.88 191 GLY A N 1
ATOM 1425 C CA . GLY A 1 191 ? 9.043 -1.111 13.251 1.00 89.88 191 GLY A CA 1
ATOM 1426 C C . GLY A 1 191 ? 9.898 -2.139 13.970 1.00 89.88 191 GLY A C 1
ATOM 1427 O O . GLY A 1 191 ? 10.063 -3.264 13.509 1.00 89.88 191 GLY A O 1
ATOM 1428 N N .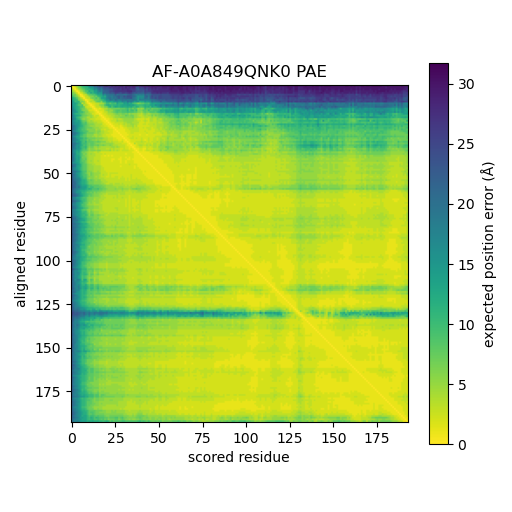 PHE A 1 192 ? 10.435 -1.724 15.113 1.00 93.06 192 PHE A N 1
ATOM 1429 C CA . PHE A 1 192 ? 11.127 -2.599 16.062 1.00 93.06 192 PHE A CA 1
ATOM 1430 C C . PHE A 1 192 ? 10.270 -2.898 17.307 1.00 93.06 192 PHE A C 1
ATOM 1432 O O . PHE A 1 192 ? 10.730 -3.603 18.202 1.00 93.06 192 PHE A O 1
ATOM 1439 N N . VAL A 1 193 ? 9.055 -2.334 17.371 1.00 84.56 193 VAL A N 1
ATOM 1440 C CA . VAL A 1 193 ? 8.073 -2.438 18.464 1.00 84.56 193 VAL A CA 1
ATOM 1441 C C . VAL A 1 193 ? 6.692 -2.669 17.869 1.00 84.56 193 VAL A C 1
ATOM 1443 O O . VAL A 1 193 ? 6.379 -1.984 16.865 1.00 84.56 193 VAL A O 1
#

Mean predicted aligned error: 5.64 Å